Protein AF-A0A9J7E628-F1 (afdb_monomer_lite)

Secondary structure (DSSP, 8-state):
------PPPP-HHHHHHPPPPPHHHHHHHH-SHHHHHHHHH-GGGSSS-HHHHHHHHHHHHTS------SS-PEEP---HHHHHHHHHS-SSHHHHHHHHHHHHIIIIII-EESS-HHHHHHHHHHHHHHHHHHHHHHHHTTTS-HHHHHHHHHHHHHTT-GGG--HHHHHHHHTTB-TTS-B-S-GGGTSS---GGGTTS-------SSSEEGGGTEEHHHHHHHHHHHTT-S-TTHHHHHHHHHS--

Organism: Spodoptera litura (NCBI:txid69820)

pLDDT: mean 79.15, std 20.92, range [29.56, 98.0]

InterPro domains:
  IPR031751 Protein of unknown function DUF4735 [PF15882] (45-229)
  IPR031751 Protein of unknown function DUF4735 [PTHR33539] (51-228)

Structure (mmCIF, N/CA/C/O backbone):
data_AF-A0A9J7E628-F1
#
_entry.id   AF-A0A9J7E628-F1
#
loop_
_atom_site.group_PDB
_atom_site.id
_atom_site.type_symbol
_atom_site.label_atom_id
_atom_site.label_alt_id
_atom_site.label_comp_id
_atom_site.label_asym_id
_atom_site.label_entity_id
_atom_site.label_seq_id
_atom_site.pdbx_PDB_ins_code
_atom_site.Cartn_x
_atom_site.Cartn_y
_atom_site.Cartn_z
_atom_site.occupancy
_atom_site.B_iso_or_equiv
_atom_site.auth_seq_id
_atom_site.auth_comp_id
_atom_site.auth_asym_id
_atom_site.auth_atom_id
_atom_site.pdbx_PDB_model_num
ATOM 1 N N . MET A 1 1 ? 3.285 -8.384 30.994 1.00 34.03 1 MET A N 1
ATOM 2 C CA . MET A 1 1 ? 2.146 -8.301 30.056 1.00 34.03 1 MET A CA 1
ATOM 3 C C . MET A 1 1 ? 2.722 -8.166 28.664 1.00 34.03 1 MET A C 1
ATOM 5 O O . MET A 1 1 ? 3.247 -7.114 28.334 1.00 34.03 1 MET A O 1
ATOM 9 N N . SER A 1 2 ? 2.742 -9.248 27.897 1.00 32.94 2 SER A N 1
ATOM 10 C CA . SER A 1 2 ? 3.182 -9.207 26.506 1.00 32.94 2 SER A CA 1
ATOM 11 C C . SER A 1 2 ? 2.153 -8.431 25.676 1.00 32.94 2 SER A C 1
ATOM 13 O O . SER A 1 2 ? 1.020 -8.895 25.530 1.00 32.94 2 SER A O 1
ATOM 15 N N . LEU A 1 3 ? 2.527 -7.244 25.188 1.00 35.81 3 LEU A N 1
ATOM 16 C CA . LEU A 1 3 ? 1.758 -6.494 24.193 1.00 35.81 3 LEU A CA 1
ATOM 17 C C . LEU A 1 3 ? 1.878 -7.218 22.847 1.00 35.81 3 LEU A C 1
ATOM 19 O O . LEU A 1 3 ? 2.708 -6.866 22.017 1.00 35.81 3 LEU A O 1
ATOM 23 N N . TRP A 1 4 ? 1.084 -8.263 22.646 1.00 42.19 4 TRP A N 1
ATOM 24 C CA . TRP A 1 4 ? 0.922 -8.850 21.321 1.00 42.19 4 TRP A CA 1
ATOM 25 C C . TRP A 1 4 ? -0.106 -8.024 20.562 1.00 42.19 4 TRP A C 1
ATOM 27 O O . TRP A 1 4 ? -1.230 -7.852 21.035 1.00 42.19 4 TRP A O 1
ATOM 37 N N . VAL A 1 5 ? 0.268 -7.520 19.389 1.00 46.97 5 VAL A N 1
ATOM 38 C CA . VAL A 1 5 ? -0.703 -7.019 18.416 1.00 46.97 5 VAL A CA 1
ATOM 39 C C . VAL A 1 5 ? -1.333 -8.253 17.759 1.00 46.97 5 VAL A C 1
ATOM 41 O O . VAL A 1 5 ? -0.614 -9.018 17.116 1.00 46.97 5 VAL A O 1
ATOM 44 N N . PRO A 1 6 ? -2.638 -8.522 17.948 1.00 53.88 6 PRO A N 1
ATOM 45 C CA . PRO A 1 6 ? -3.279 -9.661 17.308 1.00 53.88 6 PRO A CA 1
ATOM 46 C C . PRO A 1 6 ? -3.366 -9.397 15.800 1.00 53.88 6 PRO A C 1
ATOM 48 O O . PRO A 1 6 ? -4.128 -8.537 15.358 1.00 53.88 6 PRO A O 1
ATOM 51 N N . PHE A 1 7 ? -2.567 -10.120 15.015 1.00 58.88 7 PHE A N 1
ATOM 52 C CA . PHE A 1 7 ? -2.645 -10.087 13.556 1.00 58.88 7 PHE A CA 1
ATOM 53 C C . PHE A 1 7 ? -3.971 -10.678 13.075 1.00 58.88 7 PHE A C 1
ATOM 55 O O . PHE A 1 7 ? -4.515 -11.613 13.676 1.00 58.88 7 PHE A O 1
ATOM 62 N N . GLU A 1 8 ? -4.490 -10.155 11.964 1.00 67.00 8 GLU A N 1
ATOM 63 C CA . GLU A 1 8 ? -5.634 -10.779 11.313 1.00 67.00 8 GLU A CA 1
ATOM 64 C C . GLU A 1 8 ? -5.264 -12.163 10.792 1.00 67.00 8 GLU A C 1
ATOM 66 O O . GLU A 1 8 ? -4.263 -12.353 10.101 1.00 67.00 8 GLU A O 1
ATOM 71 N N . LYS A 1 9 ? -6.115 -13.146 11.103 1.00 74.06 9 LYS A N 1
ATOM 72 C CA . LYS A 1 9 ? -6.037 -14.453 10.455 1.00 74.06 9 LYS A CA 1
ATOM 73 C C . LYS A 1 9 ? -6.164 -14.250 8.949 1.00 74.06 9 LYS A C 1
ATOM 75 O O . LYS A 1 9 ? -7.056 -13.531 8.498 1.00 74.06 9 LYS A O 1
ATOM 80 N N . PHE A 1 10 ? -5.303 -14.920 8.187 1.00 76.75 10 PHE A N 1
ATOM 81 C CA . PHE A 1 10 ? -5.353 -14.870 6.733 1.00 76.75 10 PHE A CA 1
ATOM 82 C C . PHE A 1 10 ? -6.745 -15.224 6.219 1.00 76.75 10 PHE A C 1
ATOM 84 O O . PHE A 1 10 ? -7.311 -16.267 6.559 1.00 76.75 10 PHE A O 1
ATOM 91 N N . ASN A 1 11 ? -7.293 -14.348 5.382 1.00 74.25 11 ASN A N 1
ATOM 92 C CA . ASN A 1 11 ? -8.612 -14.549 4.814 1.00 74.25 11 ASN A CA 1
ATOM 93 C C . ASN A 1 11 ? -8.494 -15.282 3.471 1.00 74.25 11 ASN A C 1
ATOM 95 O O . ASN A 1 11 ? -8.289 -14.671 2.421 1.00 74.25 11 ASN A O 1
ATOM 99 N N . LEU A 1 12 ? -8.641 -16.608 3.509 1.00 76.94 12 LEU A N 1
ATOM 100 C CA . LEU A 1 12 ? -8.560 -17.466 2.321 1.00 76.94 12 LEU A CA 1
ATOM 101 C C . LEU A 1 12 ? -9.677 -17.191 1.299 1.00 76.94 12 LEU A C 1
ATOM 103 O O . LEU A 1 12 ? -9.504 -17.470 0.116 1.00 76.94 12 LEU A O 1
ATOM 107 N N . GLU A 1 13 ? -10.801 -16.595 1.708 1.00 80.31 13 GLU A N 1
ATOM 108 C CA . GLU A 1 13 ? -11.854 -16.191 0.768 1.00 80.31 13 GLU A CA 1
ATOM 109 C C . GLU A 1 13 ? -11.416 -15.016 -0.113 1.00 80.31 13 GLU A C 1
ATOM 111 O O . GLU A 1 13 ? -11.886 -14.891 -1.244 1.00 80.31 13 GLU A O 1
ATOM 116 N N . LEU A 1 14 ? -10.481 -14.180 0.357 1.00 79.38 14 LEU A N 1
ATOM 117 C CA . LEU A 1 14 ? -9.896 -13.130 -0.478 1.00 79.38 14 LEU A CA 1
ATOM 118 C C . LEU A 1 14 ? -9.019 -13.718 -1.585 1.00 79.38 14 LEU A C 1
ATOM 120 O O . LEU A 1 14 ? -9.037 -13.180 -2.685 1.00 79.38 14 LEU A O 1
ATOM 124 N N . LEU A 1 15 ? -8.313 -14.830 -1.330 1.00 78.25 15 LEU A N 1
ATOM 125 C CA . LEU A 1 15 ? -7.514 -15.525 -2.353 1.00 78.25 15 LEU A CA 1
ATOM 126 C C . LEU A 1 15 ? -8.386 -15.996 -3.521 1.00 78.25 15 LEU A C 1
ATOM 128 O O . LEU A 1 15 ? -8.011 -15.843 -4.676 1.00 78.25 15 LEU A O 1
ATOM 132 N N . LYS A 1 16 ? -9.577 -16.530 -3.225 1.00 81.25 16 LYS A N 1
ATOM 133 C CA . LYS A 1 16 ? -10.512 -17.029 -4.248 1.00 81.25 16 LYS A CA 1
ATOM 134 C C . LYS A 1 16 ? -11.070 -15.925 -5.150 1.00 81.25 16 LYS A C 1
ATOM 136 O O . LYS A 1 16 ? -11.539 -16.216 -6.244 1.00 81.25 16 LYS A O 1
ATOM 141 N N . ARG A 1 17 ? -11.066 -14.675 -4.679 1.00 83.06 17 ARG A N 1
ATOM 142 C CA . ARG A 1 17 ? -11.556 -13.499 -5.418 1.00 83.06 17 ARG A CA 1
ATOM 143 C C . ARG A 1 17 ? -10.454 -12.802 -6.209 1.00 83.06 17 ARG A C 1
ATOM 145 O O . ARG A 1 17 ? -10.745 -11.904 -6.996 1.00 83.06 17 ARG A O 1
ATOM 152 N N . THR A 1 18 ? -9.201 -13.183 -5.982 1.00 85.44 18 THR A N 1
ATOM 153 C C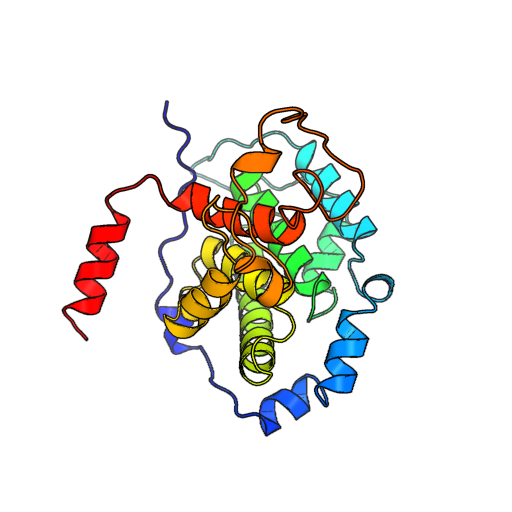A . THR A 1 18 ? -8.055 -12.596 -6.659 1.00 85.44 18 THR A CA 1
ATOM 154 C C . THR A 1 18 ? -8.106 -12.924 -8.148 1.00 85.44 18 THR A C 1
ATOM 156 O O . THR A 1 18 ? -8.184 -14.084 -8.541 1.00 85.44 18 THR A O 1
ATOM 159 N N . THR A 1 19 ? -8.061 -11.886 -8.979 1.00 91.44 19 THR A N 1
ATOM 160 C CA . THR A 1 19 ? -7.989 -12.023 -10.437 1.00 91.44 19 THR A CA 1
ATOM 161 C C . THR A 1 19 ? -6.547 -11.824 -10.876 1.00 91.44 19 THR A C 1
ATOM 163 O O . THR A 1 19 ? -5.912 -10.843 -10.482 1.00 91.44 19 THR A O 1
ATOM 166 N N . ILE A 1 20 ? -6.037 -12.759 -11.676 1.00 93.19 20 ILE A N 1
ATOM 167 C CA . ILE A 1 20 ? -4.733 -12.627 -12.319 1.00 93.19 20 ILE A CA 1
ATOM 168 C C . ILE A 1 20 ? -4.945 -11.984 -13.682 1.00 93.19 20 ILE A C 1
ATOM 170 O O . ILE A 1 20 ? -5.718 -12.506 -14.486 1.00 93.19 20 ILE A O 1
ATOM 174 N N . TYR A 1 21 ? -4.289 -10.852 -13.915 1.00 95.44 21 TYR A N 1
ATOM 175 C CA . TYR A 1 21 ? -4.415 -10.098 -15.158 1.00 95.44 21 TYR A CA 1
ATOM 176 C C . TYR A 1 21 ? -3.198 -10.313 -16.052 1.00 95.44 21 TYR A C 1
ATOM 178 O O . TYR A 1 21 ? -2.068 -10.432 -15.572 1.00 95.44 21 TYR A O 1
ATOM 186 N N . ASP A 1 22 ? -3.425 -10.328 -17.361 1.00 96.31 22 ASP A N 1
ATOM 187 C CA . ASP A 1 22 ? -2.337 -10.247 -18.328 1.00 96.31 22 ASP A CA 1
ATOM 188 C C . ASP A 1 22 ? -1.818 -8.803 -18.483 1.00 96.31 22 ASP A C 1
ATOM 190 O O . ASP A 1 22 ? -2.406 -7.832 -17.992 1.00 96.31 22 ASP A O 1
ATOM 194 N N . ARG A 1 23 ? -0.686 -8.655 -19.184 1.00 95.12 23 ARG A N 1
ATOM 195 C CA . ARG A 1 23 ? -0.057 -7.349 -19.428 1.00 95.12 23 ARG A CA 1
ATOM 196 C C . ARG A 1 23 ? -1.005 -6.367 -20.117 1.00 95.12 23 ARG A C 1
ATOM 198 O O . ARG A 1 23 ? -1.032 -5.205 -19.736 1.00 95.12 23 ARG A O 1
ATOM 205 N N . HIS A 1 24 ? -1.770 -6.815 -21.110 1.00 96.94 24 HIS A N 1
ATOM 206 C CA . HIS A 1 24 ? -2.649 -5.934 -21.876 1.00 96.94 24 HIS A CA 1
ATOM 207 C C . HIS A 1 24 ? -3.789 -5.396 -21.004 1.00 96.94 24 HIS A C 1
ATOM 209 O O . HIS A 1 24 ? -4.094 -4.204 -21.036 1.00 96.94 24 HIS A O 1
ATOM 215 N N . GLN A 1 25 ? -4.383 -6.253 -20.174 1.00 97.62 25 GLN A N 1
ATOM 216 C CA . GLN A 1 25 ? -5.400 -5.854 -19.205 1.00 97.62 25 GLN A CA 1
ATOM 217 C C . GLN A 1 25 ? -4.858 -4.830 -18.200 1.00 97.62 25 GLN A C 1
ATOM 219 O O . GLN A 1 25 ? -5.541 -3.849 -17.914 1.00 97.62 25 GLN A O 1
ATOM 224 N N . LEU A 1 26 ? -3.634 -5.021 -17.699 1.00 96.75 26 LEU A N 1
ATOM 225 C CA . LEU A 1 26 ? -3.004 -4.090 -16.757 1.00 96.75 26 LEU A CA 1
ATOM 226 C C . LEU A 1 26 ? -2.598 -2.769 -17.422 1.00 96.75 26 LEU A C 1
ATOM 228 O O . LEU A 1 26 ? -2.811 -1.711 -16.837 1.00 96.75 26 LEU A O 1
ATOM 232 N N . GLU A 1 27 ? -2.107 -2.793 -18.660 1.00 96.38 27 GLU A N 1
ATOM 233 C CA . GLU A 1 27 ? -1.830 -1.578 -19.438 1.00 96.38 27 GLU A CA 1
ATOM 234 C C . GLU A 1 27 ? -3.109 -0.791 -19.757 1.00 96.38 27 GLU A C 1
ATOM 236 O O . GLU A 1 27 ? -3.078 0.437 -19.790 1.00 96.38 27 GLU A O 1
ATOM 241 N N . ASN A 1 28 ? -4.255 -1.460 -19.916 1.00 96.88 28 ASN A N 1
ATOM 242 C CA . ASN A 1 28 ? -5.545 -0.776 -20.038 1.00 96.88 28 ASN A CA 1
ATOM 243 C C . ASN A 1 28 ? -5.967 -0.084 -18.728 1.00 96.88 28 ASN A C 1
ATOM 245 O O . ASN A 1 28 ? -6.688 0.912 -18.775 1.00 96.88 28 ASN A O 1
ATOM 249 N N . MET A 1 29 ? -5.536 -0.593 -17.568 1.00 95.25 29 MET A N 1
ATOM 250 C CA . MET A 1 29 ? -5.838 0.002 -16.259 1.00 95.25 29 MET A CA 1
ATOM 251 C C . MET A 1 29 ? -4.875 1.135 -15.884 1.00 95.25 29 MET A C 1
ATOM 253 O O . MET A 1 29 ? -5.320 2.171 -15.395 1.00 95.25 29 MET A O 1
ATOM 257 N N . TYR A 1 30 ? -3.572 0.938 -16.096 1.00 95.31 30 TYR A N 1
ATOM 258 C CA . TYR A 1 30 ? -2.507 1.817 -15.590 1.00 95.31 30 TYR A CA 1
ATOM 259 C C . TYR A 1 30 ? -1.778 2.610 -16.686 1.00 95.31 30 TYR A C 1
ATOM 261 O O . TYR A 1 30 ? -0.965 3.484 -16.381 1.00 95.31 30 TYR A O 1
ATOM 269 N N . GLY A 1 31 ? -2.063 2.337 -17.960 1.00 96.06 31 GLY A N 1
ATOM 270 C CA . GLY A 1 31 ? -1.310 2.861 -19.095 1.00 96.06 31 GLY A CA 1
ATOM 271 C C . GLY A 1 31 ? 0.008 2.117 -19.319 1.00 96.06 31 GLY A C 1
ATOM 272 O O . GLY A 1 31 ? 0.361 1.191 -18.593 1.00 96.06 31 GLY A O 1
ATOM 273 N N . GLN A 1 32 ? 0.759 2.543 -20.337 1.00 96.81 32 GLN A N 1
ATOM 274 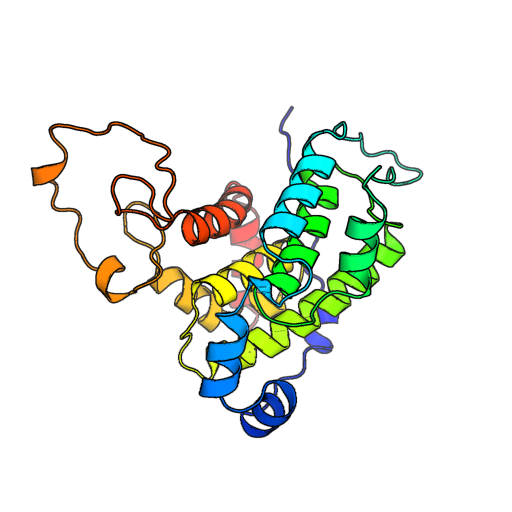C CA . GLN A 1 32 ? 2.101 2.025 -20.623 1.00 96.81 32 GLN A CA 1
ATOM 275 C C . GLN A 1 32 ? 3.055 2.252 -19.445 1.00 96.81 32 GLN A C 1
ATOM 277 O O . GLN A 1 32 ? 2.927 3.243 -18.721 1.00 96.81 32 GLN A O 1
ATOM 282 N N . TRP A 1 33 ? 4.045 1.368 -19.281 1.00 95.62 33 TRP A N 1
ATOM 283 C CA . TRP A 1 33 ? 4.914 1.370 -18.096 1.00 95.62 33 TRP A CA 1
ATOM 284 C C . TRP A 1 33 ? 5.599 2.718 -17.872 1.00 95.62 33 TRP A C 1
ATOM 286 O O . TRP A 1 33 ? 5.637 3.222 -16.756 1.00 95.62 33 TRP A O 1
ATOM 296 N N . THR A 1 34 ? 6.086 3.350 -18.939 1.00 94.88 34 THR A N 1
ATOM 297 C CA . THR A 1 34 ? 6.732 4.667 -18.871 1.00 94.88 34 THR A CA 1
ATOM 298 C C . THR A 1 34 ? 5.784 5.755 -18.363 1.00 94.88 34 THR A C 1
ATOM 300 O O . THR A 1 34 ? 6.177 6.590 -17.551 1.00 94.88 34 THR A O 1
ATOM 303 N N . THR A 1 35 ? 4.521 5.737 -18.791 1.00 94.50 35 THR A N 1
ATOM 304 C CA . THR A 1 35 ? 3.484 6.666 -18.319 1.00 94.50 35 THR A CA 1
ATOM 305 C C . THR A 1 35 ? 3.147 6.419 -16.855 1.00 94.50 35 THR A C 1
ATOM 307 O O . THR A 1 35 ? 3.067 7.371 -16.075 1.00 94.50 35 THR A O 1
ATOM 310 N N . TYR A 1 36 ? 2.989 5.152 -16.476 1.00 95.62 36 TYR A N 1
ATOM 311 C CA . TYR A 1 36 ? 2.745 4.752 -15.096 1.00 95.62 36 TYR A CA 1
ATOM 312 C C . TYR A 1 36 ? 3.901 5.177 -14.177 1.00 95.62 36 TYR A C 1
ATOM 314 O O . TYR A 1 36 ? 3.667 5.885 -13.200 1.00 95.62 36 TYR A O 1
ATOM 322 N N . ALA A 1 37 ? 5.146 4.856 -14.542 1.00 94.06 37 ALA A N 1
ATOM 323 C CA . ALA A 1 37 ? 6.354 5.207 -13.796 1.00 94.06 37 ALA A CA 1
ATOM 324 C C . ALA A 1 37 ? 6.490 6.727 -13.588 1.00 94.06 37 ALA A C 1
ATOM 326 O O . ALA A 1 37 ? 6.770 7.190 -12.483 1.00 94.06 37 ALA A O 1
ATOM 327 N N . ASN A 1 38 ? 6.217 7.520 -14.628 1.00 92.81 38 ASN A N 1
ATOM 328 C CA . ASN A 1 38 ? 6.213 8.981 -14.521 1.00 92.81 38 ASN A CA 1
ATOM 329 C C . ASN A 1 38 ? 5.094 9.494 -13.605 1.00 92.81 38 ASN A C 1
ATOM 331 O O . ASN A 1 38 ? 5.277 10.485 -12.900 1.00 92.81 38 ASN A O 1
ATOM 335 N N . SER A 1 39 ? 3.942 8.821 -13.610 1.00 92.25 39 SER A N 1
ATOM 336 C CA . SER A 1 39 ? 2.801 9.192 -12.772 1.00 92.25 39 SER A CA 1
ATOM 337 C C . SER A 1 39 ? 3.104 8.943 -11.297 1.00 92.25 39 SER A C 1
ATOM 339 O O . SER A 1 39 ? 2.908 9.848 -10.493 1.00 92.25 39 SER A O 1
ATOM 341 N N . ILE A 1 40 ? 3.654 7.774 -10.944 1.00 92.94 40 ILE A N 1
ATOM 342 C CA . ILE A 1 40 ? 4.038 7.454 -9.556 1.00 92.94 40 ILE A CA 1
ATOM 343 C C . ILE A 1 40 ? 5.215 8.285 -9.035 1.00 92.94 40 ILE A C 1
ATOM 345 O O . ILE A 1 40 ? 5.309 8.499 -7.831 1.00 92.94 40 ILE A O 1
ATOM 349 N N . ALA A 1 41 ? 6.069 8.813 -9.917 1.00 88.75 41 ALA A N 1
ATOM 350 C CA . ALA A 1 41 ? 7.131 9.743 -9.533 1.00 88.75 41 ALA A CA 1
ATOM 351 C C . ALA A 1 41 ? 6.602 11.142 -9.153 1.00 88.75 41 ALA A C 1
ATOM 353 O O . ALA A 1 41 ? 7.265 11.874 -8.417 1.00 88.75 41 ALA A O 1
ATOM 354 N N . ASN A 1 42 ? 5.409 11.529 -9.618 1.00 89.94 42 ASN A N 1
ATOM 355 C CA . ASN A 1 42 ? 4.813 12.836 -9.334 1.00 89.94 42 ASN A CA 1
ATOM 356 C C . ASN A 1 42 ? 3.902 12.800 -8.094 1.00 89.94 42 ASN A C 1
ATOM 358 O O . ASN A 1 42 ? 2.703 13.078 -8.156 1.00 89.94 42 ASN A O 1
ATOM 362 N N . VAL A 1 43 ? 4.490 12.444 -6.950 1.00 83.44 43 VAL A N 1
ATOM 363 C CA . VAL A 1 43 ? 3.769 12.199 -5.687 1.00 83.44 43 VAL A CA 1
ATOM 364 C C . VAL A 1 43 ? 3.003 13.414 -5.155 1.00 83.44 43 VAL A C 1
ATOM 366 O O . VAL A 1 43 ? 1.990 13.249 -4.484 1.00 83.44 43 VAL A O 1
ATOM 369 N N . LEU A 1 44 ? 3.439 14.636 -5.483 1.00 82.19 44 LEU A N 1
ATOM 370 C CA . LEU A 1 44 ? 2.789 15.875 -5.033 1.00 82.19 44 LEU A CA 1
ATOM 371 C C . LEU A 1 44 ? 1.428 16.118 -5.696 1.00 82.19 44 LEU A C 1
ATOM 373 O O . LEU A 1 44 ? 0.617 16.870 -5.165 1.00 82.19 44 LEU A O 1
ATOM 377 N N . MET A 1 45 ? 1.173 15.492 -6.847 1.00 84.88 45 MET A N 1
ATOM 378 C CA . MET A 1 45 ? -0.106 15.599 -7.557 1.00 84.88 45 MET A CA 1
ATOM 379 C C . MET A 1 45 ? -1.102 14.509 -7.146 1.00 84.88 45 MET A C 1
ATOM 381 O O . MET A 1 45 ? -2.227 14.483 -7.649 1.00 84.88 45 MET A O 1
ATOM 385 N N . MET A 1 46 ? -0.695 13.596 -6.263 1.00 91.00 46 MET A N 1
ATOM 386 C CA . MET A 1 46 ? -1.555 12.539 -5.750 1.00 91.00 46 MET A CA 1
ATOM 387 C C . MET A 1 46 ? -2.272 12.971 -4.476 1.00 91.00 46 MET A C 1
ATOM 389 O O . MET A 1 46 ? -1.847 13.888 -3.782 1.00 91.00 46 MET A O 1
ATOM 393 N N . VAL A 1 47 ? -3.368 12.281 -4.165 1.00 94.50 47 VAL A N 1
ATOM 394 C CA . VAL A 1 47 ? -4.198 12.567 -2.990 1.00 94.50 47 VAL A CA 1
ATOM 395 C C . VAL A 1 47 ? -4.354 11.299 -2.142 1.00 94.50 47 VAL A C 1
ATOM 397 O O . VAL A 1 47 ? -4.925 10.328 -2.637 1.00 94.50 47 VAL A O 1
ATOM 400 N N . PRO A 1 48 ? -3.932 11.281 -0.871 1.00 95.81 48 PRO A N 1
ATOM 401 C CA . PRO A 1 48 ? -3.182 12.344 -0.210 1.00 95.81 48 PRO A CA 1
ATOM 402 C C . PRO A 1 48 ? -1.768 12.464 -0.795 1.00 95.81 48 PRO A C 1
ATOM 404 O O . PRO A 1 48 ? -1.162 11.461 -1.181 1.00 95.81 48 PRO A O 1
ATOM 407 N N . SER A 1 49 ? -1.244 13.683 -0.828 1.00 94.00 49 SER A N 1
ATOM 408 C CA . SER A 1 49 ? 0.191 13.922 -0.989 1.00 94.00 49 SER A CA 1
ATOM 409 C C . SER A 1 49 ? 0.952 13.417 0.252 1.00 94.00 49 SER A C 1
ATOM 411 O O . SER A 1 49 ? 0.330 13.177 1.297 1.00 94.00 49 SER A O 1
ATOM 413 N N . PRO A 1 50 ? 2.288 13.256 0.184 1.00 88.81 50 PRO A N 1
ATOM 414 C CA . PRO A 1 50 ? 3.080 12.841 1.342 1.00 88.81 50 PRO A CA 1
ATOM 415 C C . PRO A 1 50 ? 2.837 13.717 2.580 1.00 88.81 50 PRO A C 1
ATOM 417 O O . PRO A 1 50 ? 2.504 13.188 3.635 1.00 88.81 50 PRO A O 1
ATOM 420 N N . ASP A 1 51 ? 2.865 15.045 2.430 1.00 91.00 51 ASP A N 1
ATOM 421 C CA . ASP A 1 51 ? 2.660 15.986 3.542 1.00 91.00 51 ASP A CA 1
ATOM 422 C C . ASP A 1 51 ? 1.249 15.887 4.150 1.00 91.00 51 ASP A C 1
ATOM 424 O O . ASP A 1 51 ? 1.073 15.940 5.370 1.00 91.00 51 ASP A O 1
ATOM 428 N N . GLU A 1 52 ? 0.220 15.716 3.313 1.00 94.69 52 GLU A N 1
ATOM 429 C CA . GLU A 1 52 ? -1.157 15.524 3.784 1.00 94.69 52 GLU A CA 1
ATOM 430 C C . GLU A 1 52 ? -1.313 14.200 4.538 1.00 94.69 52 GLU A C 1
ATOM 432 O O . GLU A 1 52 ? -1.986 14.142 5.572 1.00 94.69 52 GLU A O 1
ATOM 437 N N . SER A 1 53 ? -0.681 13.136 4.042 1.00 93.81 53 SER A N 1
ATOM 438 C CA . SER A 1 53 ? -0.663 11.843 4.718 1.00 93.81 53 SER A CA 1
ATOM 439 C C . SER A 1 53 ? 0.062 11.924 6.059 1.00 93.81 53 SER A C 1
ATOM 441 O O . SER A 1 53 ? -0.476 11.454 7.064 1.00 93.81 53 SER A O 1
ATOM 443 N N . ASP A 1 54 ? 1.243 12.539 6.094 1.00 91.75 54 ASP A N 1
ATOM 444 C CA . ASP A 1 54 ? 2.045 12.712 7.307 1.00 91.75 54 ASP A CA 1
ATOM 445 C C . ASP A 1 54 ? 1.288 13.534 8.349 1.00 91.75 54 ASP A C 1
ATOM 447 O O . ASP A 1 54 ? 1.258 13.176 9.528 1.00 91.75 54 ASP A O 1
ATOM 451 N N . SER A 1 55 ? 0.575 14.579 7.918 1.00 94.81 55 SER A N 1
ATOM 452 C CA . SER A 1 55 ? -0.332 15.333 8.786 1.00 94.81 55 SER A CA 1
ATOM 453 C C . SER A 1 55 ? -1.410 14.430 9.402 1.00 94.81 55 SER A C 1
ATOM 455 O O . SER A 1 55 ? -1.642 14.470 10.615 1.00 94.81 55 SER A O 1
ATOM 457 N N . CYS A 1 56 ? -2.040 13.561 8.605 1.00 95.88 56 CYS A N 1
ATOM 458 C CA . CYS A 1 56 ? -3.056 12.627 9.093 1.00 95.88 56 CYS A CA 1
ATOM 459 C C . CYS A 1 56 ? -2.496 11.562 10.046 1.00 95.88 56 CYS A C 1
ATOM 461 O O . CYS A 1 56 ? -3.142 11.254 11.055 1.00 95.88 56 CYS A O 1
ATOM 463 N N . VAL A 1 57 ? -1.300 11.032 9.772 1.00 93.94 57 VAL A N 1
ATOM 464 C CA . VAL A 1 57 ? -0.582 10.137 10.694 1.00 93.94 57 VAL A CA 1
ATOM 465 C C . VAL A 1 57 ? -0.281 10.874 11.997 1.00 93.94 57 VAL A C 1
ATOM 467 O O . VAL A 1 57 ? -0.639 10.377 13.062 1.00 93.94 57 VAL A O 1
ATOM 470 N N . GLY A 1 58 ? 0.240 12.100 11.932 1.00 91.94 58 GLY A N 1
ATOM 471 C CA . GLY A 1 58 ? 0.480 12.936 13.108 1.00 91.94 58 GLY A CA 1
ATOM 472 C C . GLY A 1 58 ? -0.787 13.151 13.943 1.00 91.94 58 GLY A C 1
ATOM 473 O O . GLY A 1 58 ? -0.761 13.014 15.166 1.00 91.94 58 GLY A O 1
ATOM 474 N N . HIS A 1 59 ? -1.939 13.400 13.314 1.00 93.12 59 HIS A N 1
ATOM 475 C CA . HIS A 1 59 ? -3.218 13.504 14.028 1.00 93.12 59 HIS A CA 1
ATOM 476 C C . HIS A 1 59 ? -3.650 12.196 14.704 1.00 93.12 59 HIS A C 1
ATOM 478 O O . HIS A 1 59 ? -4.189 12.239 15.816 1.00 93.12 59 HIS A O 1
ATOM 484 N N . LEU A 1 60 ? -3.414 11.044 14.066 1.00 90.38 60 LEU A N 1
ATOM 485 C CA . LEU A 1 60 ? -3.618 9.733 14.689 1.00 90.38 60 LEU A CA 1
ATOM 486 C C . LEU A 1 60 ? -2.667 9.529 15.867 1.00 90.38 60 LEU A C 1
ATOM 488 O O . LEU A 1 60 ? -3.070 8.971 16.887 1.00 90.38 60 LEU A O 1
ATOM 492 N N . GLU A 1 61 ? -1.428 10.003 15.762 1.00 88.25 61 GLU A N 1
ATOM 493 C CA . GLU A 1 61 ? -0.414 9.798 16.789 1.00 88.25 61 GLU A CA 1
ATOM 494 C C . GLU A 1 61 ? -0.711 10.502 18.116 1.00 88.25 61 GLU A C 1
ATOM 496 O O . GLU A 1 61 ? -0.343 10.008 19.185 1.00 88.25 61 GLU A O 1
ATOM 501 N N . HIS A 1 62 ? -1.440 11.614 18.057 1.00 89.56 62 HIS A N 1
ATOM 502 C CA . HIS A 1 62 ? -1.893 12.350 19.236 1.00 89.56 62 HIS A CA 1
ATOM 503 C C . HIS A 1 62 ? -3.138 11.733 19.898 1.00 89.56 62 HIS A C 1
ATOM 505 O O . HIS A 1 62 ? -3.535 12.165 20.980 1.00 89.56 62 HIS A O 1
ATOM 511 N N . GLN A 1 63 ? -3.765 10.724 19.282 1.00 85.25 63 GLN A N 1
ATOM 512 C CA . GLN A 1 63 ? -4.884 10.008 19.896 1.00 85.25 63 GLN A CA 1
ATOM 513 C C . GLN A 1 63 ? -4.387 9.077 21.012 1.00 85.25 63 GLN A C 1
ATOM 515 O O . GLN A 1 63 ? -3.308 8.480 20.888 1.00 85.25 63 GLN A O 1
ATOM 520 N N . PRO A 1 64 ? -5.184 8.861 22.074 1.00 88.12 64 PRO A N 1
ATOM 521 C CA . PRO A 1 64 ? -4.885 7.811 23.035 1.00 88.12 64 PRO A CA 1
ATOM 522 C C . PRO A 1 64 ? -4.914 6.436 22.353 1.00 88.12 64 PRO A C 1
ATOM 524 O O . PRO A 1 64 ? -5.621 6.222 21.368 1.00 88.12 64 PRO A O 1
ATOM 527 N N . ILE A 1 65 ? -4.166 5.481 22.904 1.00 88.00 65 ILE A N 1
ATOM 528 C CA . ILE A 1 65 ? -4.329 4.072 22.539 1.00 88.00 65 ILE A CA 1
ATOM 529 C C . ILE A 1 65 ? -5.611 3.584 23.212 1.00 88.00 65 ILE A C 1
ATOM 531 O O . ILE A 1 65 ? -5.698 3.525 24.441 1.00 88.00 65 ILE A O 1
ATOM 535 N N . PHE A 1 66 ? -6.624 3.262 22.415 1.00 85.62 66 PHE A N 1
ATOM 536 C CA . PHE A 1 66 ? -7.913 2.826 22.929 1.00 85.62 66 PHE A CA 1
ATOM 537 C C . PHE A 1 66 ? -7.839 1.369 23.388 1.00 85.62 66 PHE A C 1
ATOM 539 O O . PHE A 1 66 ? -7.307 0.497 22.700 1.00 85.62 66 PHE A O 1
ATOM 546 N N . GLN A 1 67 ? -8.396 1.071 24.560 1.00 82.75 67 GLN A N 1
ATOM 547 C CA . GLN A 1 67 ? -8.511 -0.314 25.011 1.00 82.75 67 GLN A CA 1
ATOM 548 C C . GLN A 1 67 ? -9.562 -1.050 24.175 1.00 82.75 67 GLN A C 1
ATOM 550 O O . GLN A 1 67 ? -10.598 -0.488 23.819 1.00 82.75 67 GLN A O 1
ATOM 555 N N . SER A 1 68 ? -9.295 -2.318 23.860 1.00 68.75 68 SER A N 1
ATOM 556 C CA . SER A 1 68 ? -10.273 -3.164 23.180 1.00 68.75 68 SER A CA 1
ATOM 557 C C . SER A 1 68 ? -11.447 -3.422 24.124 1.00 68.75 68 SER A C 1
ATOM 559 O O . SER A 1 68 ? -11.265 -4.019 25.185 1.00 68.75 68 SER A O 1
ATOM 561 N N . THR A 1 69 ? -12.640 -2.946 23.766 1.00 67.62 69 THR A N 1
ATOM 562 C CA . THR A 1 69 ? -13.873 -3.255 24.501 1.00 67.62 69 THR A CA 1
ATOM 563 C C . THR A 1 69 ? -14.716 -4.232 23.692 1.00 67.62 69 THR A C 1
ATOM 565 O O . THR A 1 69 ? -14.738 -4.169 22.465 1.00 67.62 69 THR A O 1
ATOM 568 N N . LEU A 1 70 ? -15.423 -5.134 24.378 1.00 56.84 70 LEU A N 1
ATOM 569 C CA . LEU A 1 70 ? -16.236 -6.189 23.756 1.00 56.84 70 LEU A CA 1
ATOM 570 C C . LEU A 1 70 ? -17.393 -5.660 22.896 1.00 56.84 70 LEU A C 1
ATOM 572 O O . LEU A 1 70 ? -17.971 -6.419 22.125 1.00 56.84 70 LEU A O 1
ATOM 576 N N . THR A 1 71 ? -17.776 -4.394 23.063 1.00 59.12 71 THR A N 1
ATOM 577 C CA . THR A 1 71 ? -19.071 -3.902 22.587 1.00 59.12 71 THR A CA 1
ATOM 578 C C . THR A 1 71 ? -18.994 -2.935 21.422 1.00 59.12 71 THR A C 1
ATOM 580 O O . THR A 1 71 ? -20.008 -2.811 20.753 1.00 59.12 71 THR A O 1
ATOM 583 N N . ASN A 1 72 ? -17.862 -2.261 21.176 1.00 65.25 72 ASN A N 1
ATOM 584 C CA . ASN A 1 72 ? -17.603 -1.471 19.963 1.00 65.25 72 ASN A CA 1
ATOM 585 C C . ASN A 1 72 ? -16.153 -0.966 19.938 1.00 65.25 72 ASN A C 1
ATOM 587 O O . ASN A 1 72 ? -15.618 -0.527 20.960 1.00 65.25 72 ASN A O 1
ATOM 591 N N . LYS A 1 73 ? -15.538 -0.940 18.750 1.00 79.75 73 LYS A N 1
ATOM 592 C CA . LYS A 1 73 ? -14.249 -0.268 18.555 1.00 79.75 73 LYS A CA 1
ATOM 593 C C . LYS A 1 73 ? -14.429 1.250 18.657 1.00 79.75 73 LYS A C 1
ATOM 595 O O . LYS A 1 73 ? -15.352 1.811 18.064 1.00 79.75 73 LYS A O 1
ATOM 600 N N . ALA A 1 74 ? -13.556 1.916 19.413 1.00 89.00 74 ALA A N 1
ATOM 601 C CA . ALA A 1 74 ? -13.564 3.373 19.520 1.00 89.00 74 ALA A CA 1
ATOM 602 C C . ALA A 1 74 ? -13.379 4.019 18.140 1.00 89.00 74 ALA A C 1
ATOM 604 O O . ALA A 1 74 ? -12.714 3.446 17.281 1.00 89.00 74 ALA A O 1
ATOM 605 N N . LYS A 1 75 ? -13.930 5.215 17.915 1.00 92.62 75 LYS A N 1
ATOM 606 C CA . LYS A 1 75 ? -13.702 5.963 16.669 1.00 92.62 75 LYS A CA 1
ATOM 607 C C . LYS A 1 75 ? -12.516 6.908 16.822 1.00 92.62 75 LYS A C 1
ATOM 609 O O . LYS A 1 75 ? -12.428 7.615 17.822 1.00 92.62 75 LYS A O 1
ATOM 614 N N . CYS A 1 76 ? -11.636 6.952 15.827 1.00 94.00 76 CYS A N 1
ATOM 615 C CA . CYS A 1 76 ? -10.523 7.891 15.807 1.00 94.00 76 CYS A CA 1
ATOM 616 C C . CYS A 1 76 ? -11.049 9.317 15.588 1.00 94.00 76 CYS A C 1
ATOM 618 O O . CYS A 1 76 ? -11.850 9.561 14.673 1.00 94.00 76 CYS A O 1
ATOM 620 N N . ASN A 1 77 ? -10.577 10.269 16.396 1.00 93.88 77 ASN A N 1
ATOM 621 C CA . ASN A 1 77 ? -10.896 11.682 16.222 1.00 93.88 77 ASN A CA 1
ATOM 622 C C . ASN A 1 77 ? -9.859 12.357 15.312 1.00 93.88 77 ASN A C 1
ATOM 624 O O . ASN A 1 77 ? -8.949 13.035 15.783 1.00 93.88 77 ASN A O 1
ATOM 628 N N . VAL A 1 78 ? -9.985 12.127 14.007 1.00 94.06 78 VAL A N 1
ATOM 629 C CA . VAL A 1 78 ? -9.126 12.729 12.976 1.00 94.06 78 VAL A CA 1
ATOM 630 C C . VAL A 1 78 ? -9.874 13.809 12.189 1.00 94.06 78 VAL A C 1
ATOM 632 O O . VAL A 1 78 ? -11.103 13.723 12.067 1.00 94.06 78 VAL A O 1
ATOM 635 N N . PRO A 1 79 ? -9.157 14.791 11.615 1.00 96.44 79 PRO A N 1
ATOM 636 C CA . PRO A 1 79 ? -9.737 15.786 10.721 1.00 96.44 79 PRO A CA 1
ATOM 637 C C . PRO A 1 79 ? -10.554 15.187 9.564 1.00 96.44 79 PRO A C 1
ATOM 639 O O . PRO A 1 79 ? -10.279 14.089 9.076 1.00 96.44 79 PRO A O 1
ATOM 642 N N . ALA A 1 80 ? -11.566 15.928 9.103 1.00 96.56 80 ALA A N 1
ATOM 643 C CA . ALA A 1 80 ? -12.482 15.465 8.058 1.00 96.56 80 ALA A CA 1
ATOM 644 C C . ALA A 1 80 ? -11.782 15.204 6.713 1.00 96.56 80 ALA A C 1
ATOM 646 O O . ALA A 1 80 ? -12.133 14.251 6.021 1.00 96.56 80 ALA A O 1
ATOM 647 N N . ASN A 1 81 ? -10.760 15.991 6.366 1.00 96.50 81 ASN A N 1
ATOM 648 C CA . ASN A 1 81 ? -9.946 15.768 5.169 1.00 96.50 81 ASN A CA 1
ATOM 649 C C . ASN A 1 81 ? -9.220 14.413 5.214 1.00 96.50 81 ASN A C 1
ATOM 651 O O . ASN A 1 81 ? -9.224 13.706 4.215 1.00 96.50 81 ASN A O 1
ATOM 655 N N . CYS A 1 82 ? -8.711 13.985 6.376 1.00 97.25 82 CYS A N 1
ATOM 656 C CA . CYS A 1 82 ? -8.095 12.662 6.516 1.00 97.25 82 CYS A CA 1
ATOM 657 C C . CYS A 1 82 ? -9.070 11.532 6.184 1.00 97.25 82 CYS A C 1
ATOM 659 O O . CYS A 1 82 ? -8.693 10.564 5.531 1.00 97.25 82 CYS A O 1
ATOM 661 N N . LYS A 1 83 ? -10.338 11.665 6.591 1.00 96.75 83 LYS A N 1
ATOM 662 C CA . LYS A 1 83 ? -11.391 10.702 6.236 1.00 96.75 83 LYS A CA 1
ATOM 663 C C . LYS A 1 83 ? -11.732 10.770 4.748 1.00 96.75 83 LYS A C 1
ATOM 665 O O . LYS A 1 83 ? -11.764 9.740 4.086 1.00 96.75 83 LYS A O 1
ATOM 670 N N . MET A 1 84 ? -11.869 11.976 4.205 1.00 97.12 84 MET A N 1
ATOM 671 C CA . MET A 1 84 ? -12.110 12.189 2.777 1.00 97.12 84 MET A CA 1
ATOM 672 C C . MET A 1 84 ? -11.030 11.528 1.904 1.00 97.12 84 MET A C 1
ATOM 674 O O . MET A 1 84 ? -11.364 10.897 0.904 1.00 97.12 84 MET A O 1
ATOM 678 N N . TYR A 1 85 ? -9.750 11.602 2.286 1.00 97.06 85 TYR A N 1
ATOM 679 C CA . TYR A 1 85 ? -8.670 10.928 1.556 1.00 97.06 85 TYR A CA 1
ATOM 680 C C . TYR A 1 85 ? -8.837 9.400 1.536 1.00 97.06 85 TYR A C 1
ATOM 682 O O . TYR A 1 85 ? -8.556 8.763 0.520 1.00 97.06 85 TYR A O 1
ATOM 690 N N . LEU A 1 86 ? -9.343 8.795 2.616 1.00 96.94 86 LEU A N 1
ATOM 691 C CA . LEU A 1 86 ? -9.605 7.352 2.663 1.00 96.94 86 LEU A CA 1
ATOM 692 C C . LEU A 1 86 ? -10.701 6.924 1.688 1.00 96.94 86 LEU A C 1
ATOM 694 O O . LEU A 1 86 ? -10.598 5.844 1.108 1.00 96.94 86 LEU A O 1
ATOM 698 N N . GLU A 1 87 ? -11.707 7.762 1.455 1.00 95.06 87 GLU A N 1
ATOM 699 C CA . GLU A 1 87 ? -12.832 7.451 0.565 1.00 95.06 87 GLU A CA 1
ATOM 700 C C . GLU A 1 87 ? -12.534 7.816 -0.896 1.00 95.06 87 GLU A C 1
ATOM 702 O O . GLU A 1 87 ? -12.736 6.997 -1.798 1.00 95.06 87 GLU A O 1
ATOM 707 N N . ALA A 1 88 ? -12.002 9.019 -1.124 1.00 95.25 88 ALA A N 1
ATOM 708 C CA . ALA A 1 88 ? -11.920 9.670 -2.432 1.00 95.25 88 ALA A CA 1
ATOM 709 C C .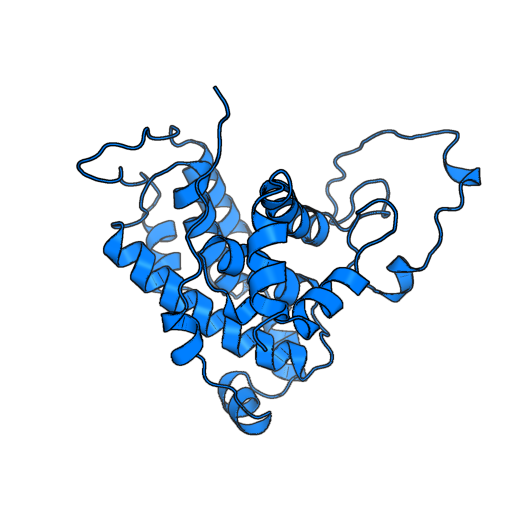 ALA A 1 88 ? -10.487 9.999 -2.893 1.00 95.25 88 ALA A C 1
ATOM 711 O O . ALA A 1 88 ? -10.308 10.731 -3.864 1.00 95.25 88 ALA A O 1
ATOM 712 N N . GLY A 1 89 ? -9.461 9.469 -2.222 1.00 96.00 89 GLY A N 1
ATOM 713 C CA . GLY A 1 89 ? -8.074 9.623 -2.657 1.00 96.00 89 GLY A CA 1
ATOM 714 C C . GLY A 1 89 ? -7.749 8.900 -3.972 1.00 96.00 89 GLY A C 1
ATOM 715 O O . GLY A 1 89 ? -8.529 8.095 -4.496 1.00 96.00 89 GLY A O 1
ATOM 716 N N . SER A 1 90 ? -6.542 9.151 -4.471 1.00 96.38 90 SER A N 1
ATOM 717 C CA . SER A 1 90 ? -5.923 8.482 -5.614 1.00 96.38 90 SER A CA 1
ATOM 718 C C . SER A 1 90 ? -5.855 6.966 -5.412 1.00 96.38 90 SER A C 1
ATOM 720 O O . SER A 1 90 ? -5.693 6.465 -4.297 1.00 96.38 90 SER A O 1
ATOM 722 N N . GLY A 1 91 ? -6.049 6.234 -6.509 1.00 95.56 91 GLY A N 1
ATOM 723 C CA . GLY A 1 91 ? -6.258 4.786 -6.512 1.00 95.56 91 GLY A CA 1
ATOM 724 C C . GLY A 1 91 ? -5.050 3.944 -6.918 1.00 95.56 91 GLY A C 1
ATOM 725 O O . GLY A 1 91 ? -5.242 2.783 -7.262 1.00 95.56 91 GLY A O 1
ATOM 726 N N . PHE A 1 92 ? -3.852 4.521 -6.943 1.00 95.88 92 PHE A N 1
ATOM 727 C CA . PHE A 1 92 ? -2.602 3.841 -7.282 1.00 95.88 92 PHE A CA 1
ATOM 728 C C . PHE A 1 92 ? -1.416 4.578 -6.639 1.00 95.88 92 PHE A C 1
ATOM 730 O O . PHE A 1 92 ? -1.579 5.692 -6.123 1.00 95.88 92 PHE A O 1
ATOM 737 N N . GLY A 1 93 ? -0.237 3.968 -6.682 1.00 95.25 93 GLY A N 1
ATOM 738 C CA . GLY A 1 93 ? 1.019 4.540 -6.221 1.00 95.25 93 GLY A CA 1
ATOM 739 C C . GLY A 1 93 ? 1.065 4.765 -4.712 1.00 95.25 93 GLY A C 1
ATOM 740 O O . GLY A 1 93 ? 0.290 4.201 -3.937 1.00 95.25 93 GLY A O 1
ATOM 741 N N . TYR A 1 94 ? 1.971 5.646 -4.292 1.00 93.62 94 TYR A N 1
ATOM 742 C CA . TYR A 1 94 ? 2.192 5.955 -2.878 1.00 93.62 94 TYR A CA 1
ATOM 743 C C . TYR A 1 94 ? 0.934 6.478 -2.179 1.00 93.62 94 TYR A C 1
ATOM 745 O O . TYR A 1 94 ? 0.659 6.102 -1.045 1.00 93.62 94 TYR A O 1
ATOM 753 N N . ALA A 1 95 ? 0.093 7.255 -2.864 1.00 95.56 95 ALA A N 1
ATOM 754 C CA . ALA A 1 95 ? -1.155 7.736 -2.276 1.00 95.56 95 ALA A CA 1
ATOM 755 C C . ALA A 1 95 ? -2.139 6.606 -1.931 1.00 95.56 95 ALA A C 1
ATOM 757 O O . ALA A 1 95 ? -2.817 6.675 -0.902 1.00 95.56 95 ALA A O 1
ATOM 758 N N . LEU A 1 96 ? -2.208 5.543 -2.744 1.00 97.69 96 LEU A N 1
ATOM 759 C CA . LEU A 1 96 ? -3.001 4.360 -2.404 1.00 97.69 96 LEU A CA 1
ATOM 760 C C . LEU A 1 96 ? -2.467 3.690 -1.134 1.00 97.69 96 LEU A C 1
ATOM 762 O O . LEU A 1 96 ? -3.248 3.372 -0.234 1.00 97.69 96 LEU A O 1
ATOM 766 N N . LEU A 1 97 ? -1.150 3.503 -1.045 1.00 96.50 97 LEU A N 1
ATOM 767 C CA . LEU A 1 97 ? -0.529 2.843 0.103 1.00 96.50 97 LEU A CA 1
ATOM 768 C C . LEU A 1 97 ? -0.639 3.677 1.374 1.00 96.50 97 LEU A C 1
ATOM 770 O O . LEU A 1 97 ? -0.982 3.140 2.422 1.00 96.50 97 LEU A O 1
ATOM 774 N N . HIS A 1 98 ? -0.521 4.996 1.276 1.00 95.69 98 HIS A N 1
ATOM 775 C CA . HIS A 1 98 ? -0.704 5.908 2.401 1.00 95.69 98 HIS A CA 1
ATOM 776 C C . HIS A 1 98 ? -2.143 5.887 2.948 1.00 95.69 98 HIS A C 1
ATOM 778 O O . HIS A 1 98 ? -2.357 5.948 4.162 1.00 95.69 98 HIS A O 1
ATOM 784 N N . ARG A 1 99 ? -3.161 5.692 2.097 1.00 97.81 99 ARG A N 1
ATOM 785 C CA . ARG A 1 99 ? -4.538 5.445 2.575 1.00 97.81 99 ARG A CA 1
ATOM 786 C C . ARG A 1 99 ? -4.625 4.150 3.386 1.00 97.81 99 ARG A C 1
ATOM 788 O O . ARG A 1 99 ? -5.289 4.115 4.421 1.00 97.81 99 ARG A O 1
ATOM 795 N N . ILE A 1 100 ? -3.942 3.094 2.945 1.00 98.00 100 ILE A N 1
ATOM 796 C CA . ILE A 1 100 ? -3.876 1.813 3.664 1.00 98.00 100 ILE A CA 1
ATOM 797 C C . ILE A 1 100 ? -3.084 1.978 4.973 1.00 98.00 100 ILE A C 1
ATOM 799 O O . ILE A 1 100 ? -3.515 1.485 6.017 1.00 98.00 100 ILE A O 1
ATOM 803 N N . LEU A 1 101 ? -1.986 2.738 4.959 1.00 95.94 101 LEU A N 1
ATOM 804 C CA . LEU A 1 101 ? -1.153 3.054 6.121 1.00 95.94 101 LEU A CA 1
ATOM 805 C C . LEU A 1 101 ? -1.955 3.738 7.236 1.00 95.94 101 LEU A C 1
ATOM 807 O O . LEU A 1 101 ? -1.780 3.409 8.412 1.00 95.94 101 LEU A O 1
ATOM 811 N N . LEU A 1 102 ? -2.871 4.646 6.895 1.00 96.19 102 LEU A N 1
ATOM 812 C CA . LEU A 1 102 ? -3.770 5.279 7.867 1.00 96.19 102 LEU A CA 1
ATOM 813 C C . LEU A 1 102 ? -4.719 4.261 8.531 1.00 96.19 102 LEU A C 1
ATOM 815 O O . LEU A 1 102 ? -4.967 4.335 9.740 1.00 96.19 102 LEU A O 1
ATOM 819 N N . PHE A 1 103 ? -5.209 3.264 7.787 1.00 96.94 103 PHE A N 1
ATOM 820 C CA . PHE A 1 103 ? -5.976 2.158 8.373 1.00 96.94 103 PHE A CA 1
ATOM 821 C C . PHE A 1 103 ? -5.110 1.255 9.260 1.00 96.94 103 PHE A C 1
ATOM 823 O O . PHE A 1 103 ? -5.542 0.868 10.345 1.00 96.94 103 PHE A O 1
ATOM 830 N N . VAL A 1 104 ? -3.872 0.961 8.856 1.00 94.88 104 VAL A N 1
ATOM 831 C CA . VAL A 1 104 ? -2.916 0.190 9.671 1.00 94.88 104 VAL A CA 1
ATOM 832 C C . VAL A 1 104 ? -2.623 0.916 10.991 1.00 94.88 104 VAL A C 1
ATOM 834 O O . VAL A 1 104 ? -2.735 0.314 12.060 1.00 94.88 104 VAL A O 1
ATOM 837 N N . ASN A 1 105 ? -2.337 2.221 10.949 1.00 93.38 105 ASN A N 1
ATOM 838 C CA . ASN A 1 105 ? -2.052 3.028 12.140 1.00 93.38 105 ASN A CA 1
ATOM 839 C C . ASN A 1 105 ? -3.262 3.173 13.068 1.00 93.38 105 ASN A C 1
ATOM 841 O O . ASN A 1 105 ? -3.131 3.023 14.285 1.00 93.38 105 ASN A O 1
ATOM 845 N N . SER A 1 106 ? -4.454 3.419 12.521 1.00 93.88 106 SER A N 1
ATOM 846 C CA . SER A 1 106 ? -5.673 3.474 13.337 1.00 93.88 106 SER A CA 1
ATOM 847 C C . SER A 1 106 ? -5.974 2.123 13.989 1.00 93.88 106 SER A C 1
ATOM 849 O O . SER A 1 106 ? -6.239 2.063 15.194 1.00 93.88 106 SER A O 1
ATOM 851 N N . LYS A 1 107 ? -5.851 1.023 13.234 1.00 92.31 107 LYS A N 1
ATOM 852 C CA . LYS A 1 107 ? -6.168 -0.327 13.704 1.00 92.31 107 LYS A CA 1
ATOM 853 C C . LYS A 1 107 ? -5.178 -0.857 14.728 1.00 92.31 107 LYS A C 1
ATOM 855 O O . LYS A 1 107 ? -5.627 -1.330 15.770 1.00 92.31 107 LYS A O 1
ATOM 860 N N . TYR A 1 108 ? -3.885 -0.805 14.423 1.00 88.94 108 TYR A N 1
ATOM 861 C CA . TYR A 1 108 ? -2.836 -1.454 15.211 1.00 88.94 108 TYR A CA 1
ATOM 862 C C . TYR A 1 108 ? -2.081 -0.481 16.117 1.00 88.94 108 TYR A C 1
ATOM 864 O O . TYR A 1 108 ? -1.689 -0.866 17.213 1.00 88.94 108 TYR A O 1
ATOM 872 N N . GLY A 1 109 ? -1.922 0.780 15.704 1.00 88.31 109 GLY A N 1
ATOM 873 C CA . GLY A 1 109 ? -1.244 1.802 16.506 1.00 88.31 109 GLY A CA 1
ATOM 874 C C . GLY A 1 109 ? -2.142 2.431 17.572 1.00 88.31 109 GLY A C 1
ATOM 875 O O . GLY A 1 109 ? -1.695 2.686 18.688 1.00 88.31 109 GLY A O 1
ATOM 876 N N . ARG A 1 110 ? -3.418 2.679 17.247 1.00 89.56 110 ARG A N 1
ATOM 877 C CA . ARG A 1 110 ? -4.361 3.376 18.147 1.00 89.56 110 ARG A CA 1
ATOM 878 C C . ARG A 1 110 ? -5.535 2.528 18.610 1.00 89.56 110 ARG A C 1
ATOM 880 O O . ARG A 1 110 ? -6.198 2.900 19.572 1.00 89.56 110 ARG A O 1
ATOM 887 N N . ASN A 1 111 ? -5.777 1.388 17.968 1.00 90.31 111 ASN A N 1
ATOM 888 C CA . ASN A 1 111 ? -6.928 0.525 18.220 1.00 90.31 111 ASN A CA 1
ATOM 889 C C . ASN A 1 111 ? -8.281 1.269 18.148 1.00 90.31 111 ASN A C 1
ATOM 891 O O . ASN A 1 111 ? -9.205 1.020 18.922 1.00 90.31 111 ASN A O 1
ATOM 895 N N . CYS A 1 112 ? -8.418 2.156 17.163 1.00 92.75 112 CYS A N 1
ATOM 896 C CA . CYS A 1 112 ? -9.669 2.825 16.819 1.00 92.75 112 CYS A CA 1
ATOM 897 C C . CYS A 1 112 ? -10.064 2.553 15.356 1.00 92.75 112 CYS A C 1
ATOM 899 O O . CYS A 1 112 ? -9.290 1.982 14.589 1.00 92.75 112 CYS A O 1
ATOM 901 N N . ALA A 1 113 ? -11.303 2.878 15.002 1.00 94.50 113 ALA A N 1
ATOM 902 C CA . ALA A 1 113 ? -11.841 2.830 13.650 1.00 94.50 113 ALA A CA 1
ATOM 903 C C . ALA A 1 113 ? -11.900 4.247 13.062 1.00 94.50 113 ALA A C 1
ATOM 905 O O . ALA A 1 113 ? -12.311 5.187 13.751 1.00 94.50 113 ALA A O 1
ATOM 906 N N . MET A 1 114 ? -11.537 4.411 11.794 1.00 95.50 114 MET A N 1
ATOM 907 C CA . MET A 1 114 ? -11.626 5.695 11.090 1.00 95.50 114 MET A CA 1
ATOM 908 C C . MET A 1 114 ? -13.090 6.100 10.879 1.00 95.50 114 MET A C 1
ATOM 910 O O . MET A 1 114 ? -13.464 7.254 11.141 1.00 95.50 114 MET A O 1
ATOM 914 N N . PHE A 1 115 ? -13.936 5.133 10.510 1.00 95.81 115 PHE A N 1
ATOM 915 C CA . PHE A 1 115 ? -15.378 5.316 10.328 1.00 95.81 115 PHE A CA 1
ATOM 916 C C . PHE A 1 115 ? -16.192 4.366 11.211 1.00 95.81 115 PHE A C 1
ATOM 918 O O . PHE A 1 115 ? -16.949 4.800 12.094 1.00 95.81 115 PHE A O 1
ATOM 925 N N . SER A 1 116 ? -16.018 3.066 10.979 1.00 93.94 116 SER A N 1
ATOM 926 C CA . SER A 1 116 ? -16.585 1.948 11.734 1.00 93.94 116 SER A CA 1
ATOM 927 C C . SER A 1 116 ? -15.835 0.674 11.356 1.00 93.94 116 SER A C 1
ATOM 929 O O . SER A 1 116 ? -15.289 0.590 10.265 1.00 93.94 116 SER A O 1
ATOM 931 N N . GLU A 1 117 ? -15.831 -0.351 12.205 1.00 91.19 117 GLU A N 1
ATOM 932 C CA . GLU A 1 117 ? -15.079 -1.582 11.915 1.00 91.19 117 GLU A CA 1
ATOM 933 C C . GLU A 1 117 ? -15.498 -2.249 10.593 1.00 91.19 117 GLU A C 1
ATOM 935 O O . GLU A 1 117 ? -14.653 -2.688 9.816 1.00 91.19 117 GLU A O 1
ATOM 940 N N . LYS A 1 118 ? -16.803 -2.267 10.299 1.00 93.56 118 LYS A N 1
ATOM 941 C CA . LYS A 1 118 ? -17.340 -2.844 9.060 1.00 93.56 118 LYS A CA 1
ATOM 942 C C . LYS A 1 118 ? -16.941 -2.037 7.822 1.00 93.56 118 LYS A C 1
ATOM 944 O O . LYS A 1 118 ? -16.612 -2.618 6.792 1.00 93.56 118 LYS A O 1
ATOM 949 N N . GLU A 1 119 ? -17.024 -0.717 7.912 1.00 96.00 119 GLU A N 1
ATOM 950 C CA . GLU A 1 119 ? -16.714 0.185 6.802 1.00 96.00 119 GLU A CA 1
ATOM 951 C C . GLU A 1 119 ? -15.216 0.249 6.534 1.00 96.00 119 GLU A C 1
ATOM 953 O O . GLU A 1 119 ? -14.797 0.096 5.389 1.00 96.00 119 GLU A O 1
ATOM 958 N N . ASP A 1 120 ? -14.415 0.352 7.594 1.00 96.25 120 ASP A N 1
ATOM 959 C CA . ASP A 1 120 ? -12.962 0.285 7.521 1.00 96.25 120 ASP A CA 1
ATOM 960 C C . ASP A 1 120 ? -12.536 -1.030 6.865 1.00 96.25 120 ASP A C 1
ATOM 962 O O . ASP A 1 120 ? -11.744 -1.001 5.932 1.00 96.25 120 ASP A O 1
ATOM 966 N N . LYS A 1 121 ? -13.125 -2.172 7.262 1.00 94.62 121 LYS A N 1
ATOM 967 C CA . LYS A 1 121 ? -12.829 -3.473 6.639 1.00 94.62 121 LYS A CA 1
ATOM 968 C C . LYS A 1 121 ? -13.165 -3.499 5.147 1.00 94.62 121 LYS A C 1
ATOM 970 O O . LYS A 1 121 ? -12.392 -4.020 4.348 1.00 94.62 121 LYS A O 1
ATOM 975 N N . TYR A 1 122 ? -14.320 -2.956 4.764 1.00 95.94 122 TYR A N 1
ATOM 976 C CA . TYR A 1 122 ? -14.723 -2.880 3.360 1.00 95.94 122 TYR A CA 1
ATOM 977 C C . TYR A 1 122 ? -13.761 -2.011 2.538 1.00 95.94 122 TYR A C 1
ATOM 979 O O . TYR A 1 122 ? -13.339 -2.413 1.450 1.00 95.94 122 TYR A O 1
ATOM 987 N N . LEU A 1 123 ? -13.390 -0.840 3.063 1.00 97.56 123 LEU A N 1
ATOM 988 C CA . LEU A 1 123 ? -12.460 0.072 2.404 1.00 97.56 123 LEU A CA 1
ATOM 989 C C . LEU A 1 123 ? -11.059 -0.532 2.319 1.00 97.56 123 LEU A C 1
ATOM 991 O O . LEU A 1 123 ? -10.484 -0.527 1.233 1.00 97.56 123 LEU A O 1
ATOM 995 N N . THR A 1 124 ? -10.530 -1.115 3.399 1.00 96.81 124 THR A N 1
ATOM 996 C CA . THR A 1 124 ? -9.220 -1.782 3.365 1.00 96.81 124 THR A CA 1
ATOM 997 C C . THR A 1 124 ? -9.198 -2.917 2.354 1.00 96.81 124 THR A C 1
ATOM 999 O O . THR A 1 124 ? -8.244 -3.011 1.589 1.00 96.81 124 THR A O 1
ATOM 1002 N N . ASP A 1 125 ? -10.265 -3.720 2.276 1.00 95.75 125 ASP A N 1
ATOM 1003 C CA . ASP A 1 125 ? -10.332 -4.823 1.315 1.00 95.75 125 ASP A CA 1
ATOM 1004 C C . ASP A 1 125 ? -10.288 -4.302 -0.118 1.00 95.75 125 ASP A C 1
ATOM 1006 O O . ASP A 1 125 ? -9.504 -4.786 -0.936 1.00 95.75 125 ASP A O 1
ATOM 1010 N N . LYS A 1 126 ? -11.093 -3.275 -0.410 1.00 96.25 126 LYS A N 1
ATOM 1011 C CA . LYS A 1 126 ? -11.122 -2.618 -1.719 1.00 96.25 126 LYS A CA 1
ATOM 1012 C C . LYS A 1 126 ? -9.752 -2.044 -2.091 1.00 96.25 126 LYS A C 1
ATOM 1014 O O . LYS A 1 126 ? -9.275 -2.297 -3.195 1.00 96.25 126 LYS A O 1
ATOM 1019 N N . LEU A 1 127 ? -9.122 -1.293 -1.187 1.00 97.94 127 LEU A N 1
ATOM 1020 C CA . LEU A 1 127 ? -7.826 -0.655 -1.432 1.00 97.94 127 LEU A CA 1
ATOM 1021 C C . LEU A 1 127 ? -6.715 -1.693 -1.616 1.00 97.94 127 LEU A C 1
ATOM 1023 O O . LEU A 1 127 ? -5.915 -1.568 -2.539 1.00 97.94 127 LEU A O 1
ATOM 1027 N N . CYS A 1 128 ? -6.704 -2.760 -0.817 1.00 97.50 128 CYS A N 1
ATOM 1028 C CA . CYS A 1 128 ? -5.727 -3.831 -0.971 1.00 97.50 128 CYS A CA 1
ATOM 1029 C C . CYS A 1 128 ? -5.924 -4.644 -2.257 1.00 97.50 128 CYS A C 1
ATOM 1031 O O . CYS A 1 128 ? -4.936 -5.075 -2.844 1.00 97.50 128 CYS A O 1
ATOM 1033 N N . PHE A 1 129 ? -7.151 -4.804 -2.768 1.00 96.38 129 PHE A N 1
ATOM 1034 C CA . PHE A 1 129 ? -7.347 -5.364 -4.113 1.00 96.38 129 PHE A CA 1
ATOM 1035 C C . PHE A 1 129 ? -6.802 -4.446 -5.214 1.00 96.38 129 PHE A C 1
ATOM 1037 O O . PHE A 1 129 ? -6.210 -4.935 -6.174 1.00 96.38 129 PHE A O 1
ATOM 1044 N N . MET A 1 130 ? -6.953 -3.126 -5.074 1.00 97.12 130 MET A N 1
ATOM 1045 C CA . MET A 1 130 ? -6.354 -2.166 -6.009 1.00 97.12 130 MET A CA 1
ATOM 1046 C C . MET A 1 130 ? -4.821 -2.241 -5.973 1.00 97.12 130 MET A C 1
ATOM 1048 O O . MET A 1 130 ? -4.195 -2.333 -7.027 1.00 97.12 130 MET A O 1
ATOM 1052 N N . ALA A 1 131 ? -4.232 -2.306 -4.774 1.00 97.81 131 ALA A N 1
ATOM 1053 C CA . ALA A 1 131 ? -2.787 -2.437 -4.588 1.00 97.81 131 ALA A CA 1
ATOM 1054 C C . ALA A 1 131 ? -2.264 -3.781 -5.118 1.00 97.81 131 ALA A C 1
ATOM 1056 O O . ALA A 1 131 ? -1.154 -3.863 -5.634 1.00 97.81 131 ALA A O 1
ATOM 1057 N N . TYR A 1 132 ? -3.073 -4.842 -5.042 1.00 96.69 132 TYR A N 1
ATOM 1058 C CA . TYR A 1 132 ? -2.705 -6.142 -5.590 1.00 96.69 132 TYR A CA 1
ATOM 1059 C C . TYR A 1 132 ? -2.603 -6.102 -7.115 1.00 96.69 132 TYR A C 1
ATOM 1061 O O . TYR A 1 132 ? -1.642 -6.620 -7.681 1.00 96.69 132 TYR A O 1
ATOM 1069 N N . ASN A 1 133 ? -3.571 -5.472 -7.784 1.00 96.62 133 ASN A N 1
ATOM 1070 C CA . ASN A 1 133 ? -3.549 -5.307 -9.238 1.00 96.62 133 ASN A CA 1
ATOM 1071 C C . ASN A 1 133 ? -2.342 -4.472 -9.682 1.00 96.62 133 ASN A C 1
ATOM 1073 O O . ASN A 1 133 ? -1.670 -4.826 -10.649 1.00 96.62 133 ASN A O 1
ATOM 1077 N N . GLU A 1 134 ? -2.019 -3.422 -8.931 1.00 97.38 134 GLU A N 1
ATOM 1078 C CA . GLU A 1 134 ? -0.838 -2.600 -9.185 1.00 97.38 134 GLU A CA 1
ATOM 1079 C C . GLU A 1 134 ? 0.459 -3.406 -9.005 1.00 97.38 134 GLU A C 1
ATOM 1081 O O . GLU A 1 134 ? 1.336 -3.377 -9.868 1.00 97.38 134 GLU A O 1
ATOM 1086 N N . ASN A 1 135 ? 0.549 -4.231 -7.959 1.00 96.94 135 ASN A N 1
ATOM 1087 C CA . ASN A 1 135 ? 1.689 -5.124 -7.751 1.00 96.94 135 ASN A CA 1
ATOM 1088 C C . ASN A 1 135 ? 1.868 -6.158 -8.860 1.00 96.94 135 ASN A C 1
ATOM 1090 O O . ASN A 1 135 ? 3.006 -6.490 -9.186 1.00 96.94 135 ASN A O 1
ATOM 1094 N N . GLN A 1 136 ? 0.784 -6.665 -9.454 1.00 97.12 136 GLN A N 1
ATOM 1095 C CA . GLN A 1 136 ? 0.900 -7.523 -10.636 1.00 97.12 136 GLN A CA 1
ATOM 1096 C C . GLN A 1 136 ? 1.581 -6.772 -11.784 1.00 97.12 136 GLN A C 1
ATOM 1098 O O . GLN A 1 136 ? 2.462 -7.325 -12.441 1.00 97.12 136 GLN A O 1
ATOM 1103 N N . TYR A 1 137 ? 1.232 -5.500 -11.988 1.00 97.44 137 TYR A N 1
ATOM 1104 C CA . TYR A 1 137 ? 1.829 -4.686 -13.041 1.00 97.44 137 TYR A CA 1
ATOM 1105 C C . TYR A 1 137 ? 3.310 -4.377 -12.795 1.00 97.44 137 TYR A C 1
ATOM 1107 O O . TYR A 1 137 ? 4.133 -4.499 -13.708 1.00 97.44 137 TYR A O 1
ATOM 1115 N N . ILE A 1 138 ? 3.667 -4.068 -11.546 1.00 96.62 138 ILE A N 1
ATOM 1116 C CA . ILE A 1 138 ? 5.062 -3.887 -11.125 1.00 96.62 138 ILE A CA 1
ATOM 1117 C C . ILE A 1 138 ? 5.854 -5.194 -11.286 1.00 96.62 138 ILE A C 1
ATOM 1119 O O . ILE A 1 138 ? 6.970 -5.175 -11.802 1.00 96.62 138 ILE A O 1
ATOM 1123 N N . ALA A 1 139 ? 5.278 -6.339 -10.908 1.00 95.50 139 ALA A N 1
ATOM 1124 C CA . ALA A 1 139 ? 5.924 -7.645 -11.047 1.00 95.50 139 ALA A CA 1
ATOM 1125 C C . ALA A 1 139 ? 6.155 -8.035 -12.517 1.00 95.50 139 ALA A C 1
ATOM 1127 O O . ALA A 1 139 ? 7.190 -8.612 -12.837 1.00 95.50 139 ALA A O 1
ATOM 1128 N N . LEU A 1 140 ? 5.229 -7.690 -13.422 1.00 95.50 140 LEU A N 1
ATOM 1129 C CA . LEU A 1 140 ? 5.421 -7.859 -14.870 1.00 95.50 140 LEU A CA 1
ATOM 1130 C C . LEU A 1 140 ? 6.465 -6.901 -15.451 1.00 95.50 140 LEU A C 1
ATOM 1132 O O . LEU A 1 140 ? 6.917 -7.102 -16.576 1.00 95.50 140 LEU A O 1
ATOM 1136 N N . SER A 1 141 ? 6.839 -5.863 -14.716 1.00 94.31 141 SER A N 1
ATOM 1137 C CA . SER A 1 141 ? 7.849 -4.882 -15.115 1.00 94.31 141 SER A CA 1
ATOM 1138 C C . SER A 1 141 ? 9.130 -5.079 -14.306 1.00 94.31 141 SER A C 1
ATOM 1140 O O . SER A 1 141 ? 9.743 -4.118 -13.849 1.00 94.31 141 SER A O 1
ATOM 1142 N N . ASP A 1 142 ? 9.485 -6.349 -14.083 1.00 92.19 142 ASP A N 1
ATOM 1143 C CA . ASP A 1 142 ? 10.703 -6.801 -13.405 1.00 92.19 142 ASP A CA 1
ATOM 1144 C C . ASP A 1 142 ? 10.932 -6.159 -12.029 1.00 92.19 142 ASP A C 1
ATOM 1146 O O . ASP A 1 142 ? 12.064 -5.918 -11.617 1.00 92.19 142 ASP A O 1
ATOM 1150 N N . PHE A 1 143 ? 9.846 -5.887 -11.297 1.00 92.06 143 PHE A N 1
ATOM 1151 C CA . PHE A 1 143 ? 9.890 -5.281 -9.963 1.00 92.06 143 PHE A CA 1
ATOM 1152 C C . PHE A 1 143 ? 10.581 -3.908 -9.929 1.00 92.06 143 PHE A C 1
ATOM 1154 O O . PHE A 1 143 ? 11.166 -3.533 -8.917 1.00 92.06 143 PHE A O 1
ATOM 1161 N N . ALA A 1 144 ? 10.487 -3.134 -11.014 1.00 90.88 144 ALA A N 1
ATOM 1162 C CA . ALA A 1 144 ? 11.233 -1.887 -11.203 1.00 90.88 144 ALA A CA 1
ATOM 1163 C C . ALA A 1 144 ? 10.970 -0.770 -10.165 1.00 90.88 144 ALA A C 1
ATOM 1165 O O . ALA A 1 144 ? 11.724 0.200 -10.119 1.00 90.88 144 ALA A O 1
ATOM 1166 N N . VAL A 1 145 ? 9.943 -0.896 -9.315 1.00 91.00 145 VAL A N 1
ATOM 1167 C CA . VAL A 1 145 ? 9.703 -0.022 -8.149 1.00 91.00 145 VAL A CA 1
ATOM 1168 C C . VAL A 1 145 ? 9.582 -0.852 -6.863 1.00 91.00 145 VAL A C 1
ATOM 1170 O O . VAL A 1 145 ? 8.485 -1.067 -6.344 1.00 91.00 145 VAL A O 1
ATOM 1173 N N . PRO A 1 146 ? 10.712 -1.359 -6.342 1.00 90.06 146 PRO A N 1
ATOM 1174 C CA . PRO A 1 146 ? 10.724 -2.344 -5.260 1.00 90.06 146 PRO A CA 1
ATOM 1175 C C . PRO A 1 146 ? 10.229 -1.782 -3.925 1.00 90.06 146 PRO A C 1
ATOM 1177 O O . PRO A 1 146 ? 9.684 -2.523 -3.112 1.00 90.06 146 PRO A O 1
ATOM 1180 N N . ASP A 1 147 ? 10.389 -0.476 -3.715 1.00 88.12 147 ASP A N 1
ATOM 1181 C CA . ASP A 1 147 ? 9.899 0.247 -2.542 1.00 88.12 147 ASP A CA 1
ATOM 1182 C C . ASP A 1 147 ? 8.365 0.197 -2.453 1.00 88.12 147 ASP A C 1
ATOM 1184 O O . ASP A 1 147 ? 7.817 -0.400 -1.528 1.00 88.12 147 ASP A O 1
ATOM 1188 N N . LEU A 1 148 ? 7.680 0.690 -3.491 1.00 92.06 148 LEU A N 1
ATOM 1189 C CA . LEU A 1 148 ? 6.220 0.651 -3.612 1.00 92.06 148 LEU A CA 1
ATOM 1190 C C . LEU A 1 148 ? 5.674 -0.791 -3.563 1.00 92.06 148 LEU A C 1
ATOM 1192 O O . LEU A 1 148 ? 4.682 -1.078 -2.893 1.00 92.06 148 LEU A O 1
ATOM 1196 N N . PHE A 1 149 ? 6.351 -1.721 -4.241 1.00 94.06 149 PHE A N 1
ATOM 1197 C CA . PHE A 1 149 ? 5.981 -3.138 -4.251 1.00 94.06 149 PHE A CA 1
ATOM 1198 C C . PHE A 1 149 ? 6.106 -3.802 -2.870 1.00 94.06 149 PHE A C 1
ATOM 1200 O O . PHE A 1 149 ? 5.268 -4.618 -2.476 1.00 94.06 149 PHE A O 1
ATOM 1207 N N . GLY A 1 150 ? 7.167 -3.468 -2.135 1.00 92.31 150 GLY A N 1
ATOM 1208 C CA . GLY A 1 150 ? 7.412 -3.950 -0.780 1.00 92.31 150 GLY A CA 1
ATOM 1209 C C . GLY A 1 150 ? 6.410 -3.396 0.223 1.00 92.31 150 GLY A C 1
ATOM 1210 O O . GLY A 1 150 ? 5.889 -4.148 1.053 1.00 92.31 150 GLY A O 1
ATOM 1211 N N . GLU A 1 151 ? 6.110 -2.103 0.121 1.00 92.81 151 GLU A N 1
ATOM 1212 C CA . GLU A 1 151 ? 5.174 -1.409 1.003 1.00 92.81 151 GLU A CA 1
ATOM 1213 C C . GLU A 1 151 ? 3.764 -2.001 0.906 1.00 92.81 151 GLU A C 1
ATOM 1215 O O . GLU A 1 151 ? 3.153 -2.314 1.931 1.00 92.81 151 GLU A O 1
ATOM 1220 N N . SER A 1 152 ? 3.270 -2.269 -0.303 1.00 94.94 152 SER A N 1
ATOM 1221 C CA . SER A 1 152 ? 1.946 -2.870 -0.491 1.00 94.94 152 SER A CA 1
ATOM 1222 C C . SER A 1 152 ? 1.856 -4.283 0.099 1.00 94.94 152 SER A C 1
ATOM 1224 O O . SER A 1 152 ? 0.869 -4.609 0.767 1.00 94.94 152 SER A O 1
ATOM 1226 N N . ILE A 1 153 ? 2.903 -5.104 -0.063 1.00 93.56 153 ILE A N 1
ATOM 1227 C CA . ILE A 1 153 ? 2.980 -6.449 0.528 1.00 93.56 153 ILE A CA 1
ATOM 1228 C C . ILE A 1 153 ? 2.986 -6.370 2.054 1.00 93.56 153 ILE A C 1
ATOM 1230 O O . ILE A 1 153 ? 2.272 -7.139 2.704 1.00 93.56 153 ILE A O 1
ATOM 1234 N N . ALA A 1 154 ? 3.751 -5.443 2.633 1.00 91.62 154 ALA A N 1
ATOM 1235 C CA . ALA A 1 154 ? 3.807 -5.263 4.079 1.00 91.62 154 ALA A CA 1
ATOM 1236 C C . ALA A 1 154 ? 2.455 -4.797 4.640 1.00 91.62 154 ALA A C 1
ATOM 1238 O O . ALA A 1 154 ? 1.896 -5.454 5.521 1.00 91.62 154 ALA A O 1
ATOM 1239 N N . LEU A 1 155 ? 1.893 -3.709 4.108 1.00 93.69 155 LEU A N 1
ATOM 1240 C CA . LEU A 1 155 ? 0.665 -3.105 4.629 1.00 93.69 155 LEU A CA 1
ATOM 1241 C C . LEU A 1 155 ? -0.555 -4.019 4.453 1.00 93.69 155 LEU A C 1
ATOM 1243 O O . LEU A 1 155 ? -1.286 -4.263 5.413 1.00 93.69 155 LEU A O 1
ATOM 1247 N N . CYS A 1 156 ? -0.768 -4.575 3.259 1.00 94.88 156 CYS A N 1
ATOM 1248 C CA . CYS A 1 156 ? -1.907 -5.463 3.021 1.00 94.88 156 CYS A CA 1
ATOM 1249 C C . CYS A 1 156 ? -1.717 -6.841 3.664 1.00 94.88 156 CYS A C 1
ATOM 1251 O O . CYS A 1 156 ? -2.690 -7.439 4.132 1.00 94.88 156 CYS A O 1
ATOM 1253 N N . GLY A 1 157 ? -0.476 -7.325 3.771 1.00 91.75 157 GLY A N 1
ATOM 1254 C CA . GLY A 1 157 ? -0.152 -8.529 4.534 1.00 91.75 157 GLY A CA 1
ATOM 1255 C C . GLY A 1 157 ? -0.550 -8.403 6.008 1.00 91.75 157 GLY A C 1
ATOM 1256 O O . GLY A 1 157 ? -1.191 -9.310 6.543 1.00 91.75 157 GLY A O 1
ATOM 1257 N N . LEU A 1 158 ? -0.271 -7.253 6.637 1.00 89.12 158 LEU A N 1
ATOM 1258 C CA . LEU A 1 158 ? -0.713 -6.946 8.007 1.00 89.12 158 LEU A CA 1
ATOM 1259 C C . LEU A 1 158 ? -2.239 -6.939 8.160 1.00 89.12 158 LEU A C 1
ATOM 1261 O O . LEU A 1 158 ? -2.749 -7.231 9.240 1.00 89.12 158 LEU A O 1
ATOM 1265 N N . LEU A 1 159 ? -2.976 -6.617 7.099 1.00 91.50 159 LEU A N 1
ATOM 1266 C CA . LEU A 1 159 ? -4.444 -6.628 7.057 1.00 91.50 159 LEU A CA 1
ATOM 1267 C C . LEU A 1 159 ? -5.016 -7.994 6.617 1.00 91.50 159 LEU A C 1
ATOM 1269 O O . LEU A 1 159 ? -6.181 -8.107 6.241 1.00 91.50 159 LEU A O 1
ATOM 1273 N N . GLY A 1 160 ? -4.198 -9.052 6.624 1.00 90.19 160 GLY A N 1
ATOM 1274 C CA . GLY A 1 160 ? -4.642 -10.425 6.372 1.00 90.19 160 GLY A CA 1
ATOM 1275 C C . GLY A 1 160 ? -4.824 -10.798 4.894 1.00 90.19 160 GLY A C 1
ATOM 1276 O O . GLY A 1 160 ? -5.371 -11.871 4.602 1.00 90.19 160 GLY A O 1
ATOM 1277 N N . HIS A 1 161 ? -4.358 -9.968 3.951 1.00 91.31 161 HIS A N 1
ATOM 1278 C CA . HIS A 1 161 ? -4.413 -10.250 2.512 1.00 91.31 161 HIS A CA 1
ATOM 1279 C C . HIS A 1 161 ? -3.283 -11.194 2.073 1.00 91.31 161 HIS A C 1
ATOM 1281 O O . HIS A 1 161 ? -2.253 -10.784 1.539 1.00 91.31 161 HIS A O 1
ATOM 1287 N N . ALA A 1 162 ? -3.492 -12.497 2.259 1.00 89.19 162 ALA A N 1
ATOM 1288 C CA . ALA A 1 162 ? -2.474 -13.516 1.993 1.00 89.19 162 ALA A CA 1
ATOM 1289 C C . ALA A 1 162 ? -2.022 -13.627 0.521 1.00 89.19 162 ALA A C 1
ATOM 1291 O O . ALA A 1 162 ? -0.943 -14.158 0.272 1.00 89.19 162 ALA A O 1
ATOM 1292 N N . HIS A 1 163 ? -2.790 -13.124 -0.458 1.00 88.81 163 HIS A N 1
ATOM 1293 C CA . HIS A 1 163 ? -2.411 -13.211 -1.882 1.00 88.81 163 HIS A CA 1
ATOM 1294 C C . HIS A 1 163 ? -1.125 -12.441 -2.205 1.00 88.81 163 HIS A C 1
ATOM 1296 O O . HIS A 1 163 ? -0.474 -12.746 -3.198 1.00 88.81 163 HIS A O 1
ATOM 1302 N N . PHE A 1 164 ? -0.728 -11.487 -1.362 1.00 91.00 164 PHE A N 1
ATOM 1303 C CA . PHE A 1 164 ? 0.544 -10.776 -1.482 1.00 91.00 164 PHE A CA 1
ATOM 1304 C C . PHE A 1 164 ? 1.761 -11.635 -1.099 1.00 91.00 164 PHE A C 1
ATOM 1306 O O . PHE A 1 164 ? 2.881 -11.336 -1.505 1.00 91.00 164 PHE A O 1
ATOM 1313 N N . LEU A 1 165 ? 1.565 -12.720 -0.343 1.00 87.88 165 LEU A N 1
ATOM 1314 C CA . LEU A 1 165 ? 2.640 -13.529 0.241 1.00 87.88 165 LEU A CA 1
ATOM 1315 C C . LEU A 1 165 ? 3.068 -14.698 -0.659 1.00 87.88 165 LEU A C 1
ATOM 1317 O O . LEU A 1 165 ? 3.438 -15.767 -0.172 1.00 87.88 165 LEU A O 1
ATOM 1321 N N . THR A 1 166 ? 3.024 -14.514 -1.982 1.00 88.19 166 THR A N 1
ATOM 1322 C CA . THR A 1 166 ? 3.521 -15.541 -2.906 1.00 88.19 166 THR A CA 1
ATOM 1323 C C . THR A 1 166 ? 5.030 -15.723 -2.733 1.00 88.19 166 THR A C 1
ATOM 1325 O O . THR A 1 166 ? 5.765 -14.771 -2.461 1.00 88.19 166 THR A O 1
ATOM 1328 N N . ASN A 1 167 ? 5.515 -16.954 -2.915 1.00 87.62 167 ASN A N 1
ATOM 1329 C CA . ASN A 1 167 ? 6.938 -17.265 -2.759 1.00 87.62 167 ASN A CA 1
ATOM 1330 C C . ASN A 1 167 ? 7.817 -16.382 -3.662 1.00 87.62 167 ASN A 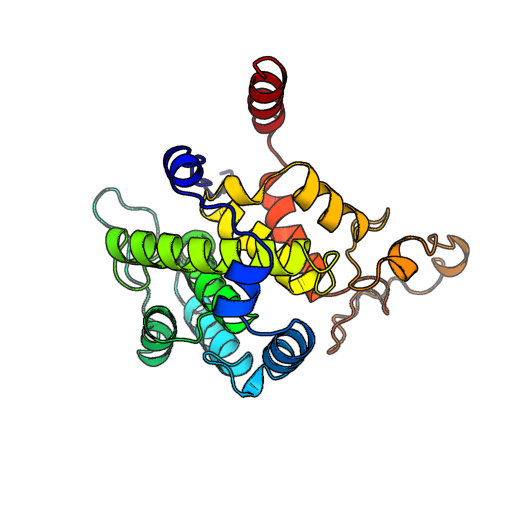C 1
ATOM 1332 O O . ASN A 1 167 ? 8.846 -15.880 -3.219 1.00 87.62 167 ASN A O 1
ATOM 1336 N N . PHE A 1 168 ? 7.374 -16.159 -4.902 1.00 90.19 168 PHE A N 1
ATOM 1337 C CA . PHE A 1 168 ? 8.083 -15.337 -5.877 1.00 90.19 168 PHE A CA 1
ATOM 1338 C C . PHE A 1 168 ? 8.174 -13.876 -5.429 1.00 90.19 168 PHE A C 1
ATOM 1340 O O . PHE A 1 168 ? 9.269 -13.332 -5.361 1.00 90.19 168 PHE A O 1
ATOM 1347 N N . TRP A 1 169 ? 7.055 -13.268 -5.029 1.00 92.88 169 TRP A N 1
ATOM 1348 C CA . TRP A 1 169 ? 7.019 -11.861 -4.614 1.00 92.88 169 TRP A CA 1
ATOM 1349 C C . TRP A 1 169 ? 7.823 -11.602 -3.344 1.00 92.88 169 TRP A C 1
ATOM 1351 O O . TRP A 1 169 ? 8.588 -10.641 -3.270 1.00 92.88 169 TRP A O 1
ATOM 1361 N N . VAL A 1 170 ? 7.695 -12.493 -2.357 1.00 89.19 170 VAL A N 1
ATOM 1362 C CA . VAL A 1 170 ? 8.473 -12.397 -1.121 1.00 89.19 170 VAL A CA 1
ATOM 1363 C C . VAL A 1 170 ? 9.960 -12.527 -1.430 1.00 89.19 170 VAL A C 1
ATOM 1365 O O . VAL A 1 170 ? 10.737 -11.712 -0.946 1.00 89.19 170 VAL A O 1
ATOM 1368 N N . LYS A 1 171 ? 10.369 -13.499 -2.257 1.00 89.56 171 LYS A N 1
ATOM 1369 C CA . LYS A 1 171 ? 11.773 -13.629 -2.669 1.00 89.56 171 LYS A CA 1
ATOM 1370 C C . LYS A 1 171 ? 12.279 -12.372 -3.365 1.00 89.56 171 LYS A C 1
ATOM 1372 O O . LYS A 1 171 ? 13.369 -11.937 -3.016 1.00 89.56 171 LYS A O 1
ATOM 1377 N N . SER A 1 172 ? 11.492 -11.773 -4.259 1.00 89.81 172 SER A N 1
ATOM 1378 C CA . SER A 1 172 ? 11.888 -10.547 -4.956 1.00 89.81 172 SER A CA 1
ATOM 1379 C C . SER A 1 172 ? 12.220 -9.415 -3.994 1.00 89.81 172 SER A C 1
ATOM 1381 O O . SER A 1 172 ? 13.298 -8.842 -4.101 1.00 89.81 172 SER A O 1
ATOM 1383 N N . ILE A 1 173 ? 11.376 -9.159 -2.988 1.00 88.12 173 ILE A N 1
ATOM 1384 C CA . ILE A 1 173 ? 11.674 -8.149 -1.957 1.00 88.12 173 ILE A CA 1
ATOM 1385 C C . ILE A 1 173 ? 12.928 -8.522 -1.164 1.00 88.12 173 ILE A C 1
ATOM 1387 O O . ILE A 1 173 ? 13.757 -7.667 -0.872 1.00 88.12 173 ILE A O 1
ATOM 1391 N N . MET A 1 174 ? 13.094 -9.798 -0.810 1.00 86.56 174 MET A N 1
ATOM 1392 C CA . MET A 1 174 ? 14.238 -10.241 -0.008 1.00 86.56 174 MET A CA 1
ATOM 1393 C C . MET A 1 174 ? 15.579 -10.093 -0.744 1.00 86.56 174 MET A C 1
ATOM 1395 O O . MET A 1 174 ? 16.602 -10.002 -0.077 1.00 86.56 174 MET A O 1
ATOM 1399 N N . MET A 1 175 ? 15.602 -9.991 -2.081 1.00 88.06 175 MET A N 1
ATOM 1400 C CA . MET A 1 175 ? 16.830 -9.670 -2.834 1.00 88.06 175 MET A CA 1
ATOM 1401 C C . MET A 1 175 ? 17.362 -8.257 -2.541 1.00 88.06 175 MET A C 1
ATOM 1403 O O . MET A 1 175 ? 18.544 -7.978 -2.743 1.00 88.06 175 MET A O 1
ATOM 1407 N N . HIS A 1 176 ? 16.499 -7.371 -2.042 1.00 85.56 176 HIS A N 1
ATOM 1408 C CA . HIS A 1 176 ? 16.871 -6.027 -1.609 1.00 85.56 176 HIS A CA 1
ATOM 1409 C C . HIS A 1 176 ? 17.432 -5.994 -0.183 1.00 85.56 176 HIS A C 1
ATOM 1411 O O . HIS A 1 176 ? 17.911 -4.942 0.242 1.00 85.56 176 HIS A O 1
ATOM 1417 N N . GLN A 1 177 ? 17.375 -7.110 0.557 1.00 85.31 177 GLN A N 1
ATOM 1418 C CA . GLN A 1 177 ? 17.895 -7.200 1.916 1.00 85.31 177 GLN A CA 1
ATOM 1419 C C . GLN A 1 177 ? 19.405 -7.474 1.915 1.00 85.31 177 GLN A C 1
ATOM 1421 O O . GLN A 1 177 ? 19.882 -8.418 1.289 1.00 85.31 177 GLN A O 1
ATOM 1426 N N . LYS A 1 178 ? 20.147 -6.682 2.683 1.00 81.19 178 LYS A N 1
ATOM 1427 C CA . LYS A 1 178 ? 21.560 -6.886 3.005 1.00 81.19 178 LYS A CA 1
ATOM 1428 C C . LYS A 1 178 ? 21.734 -7.852 4.181 1.00 81.19 178 LYS A C 1
ATOM 1430 O O . LYS A 1 178 ? 20.819 -8.088 4.966 1.00 81.19 178 LYS A O 1
ATOM 1435 N N . VAL A 1 179 ? 22.950 -8.373 4.349 1.00 75.88 179 VAL A N 1
ATOM 1436 C CA . VAL A 1 179 ? 23.306 -9.305 5.441 1.00 75.88 179 VAL A CA 1
ATOM 1437 C C . VAL A 1 179 ? 23.082 -8.705 6.838 1.00 75.88 179 VAL A C 1
ATOM 1439 O O . VAL A 1 179 ? 22.764 -9.428 7.777 1.00 75.88 179 VAL A O 1
ATOM 1442 N N . ASP A 1 180 ? 23.203 -7.385 6.981 1.00 74.94 180 ASP A N 1
ATOM 1443 C CA . ASP A 1 180 ? 22.946 -6.655 8.231 1.00 74.94 180 ASP A CA 1
ATOM 1444 C C . ASP A 1 180 ? 21.449 -6.421 8.516 1.00 74.94 180 ASP A C 1
ATOM 1446 O O . ASP A 1 180 ? 21.089 -5.873 9.559 1.00 74.94 180 ASP A O 1
ATOM 1450 N N . GLY A 1 181 ? 20.573 -6.857 7.607 1.00 77.56 181 GLY A N 1
ATOM 1451 C CA . GLY A 1 181 ? 19.126 -6.732 7.704 1.00 77.56 181 GLY A CA 1
ATOM 1452 C C . GLY A 1 181 ? 18.546 -5.470 7.064 1.00 77.56 181 GLY A C 1
ATOM 1453 O O . GLY A 1 181 ? 17.318 -5.363 7.011 1.00 77.56 181 GLY A O 1
ATOM 1454 N N . CYS A 1 182 ? 19.376 -4.551 6.558 1.00 80.81 182 CYS A N 1
ATOM 1455 C CA . CYS A 1 182 ? 18.913 -3.338 5.886 1.00 80.81 182 CYS A CA 1
ATOM 1456 C C . CYS A 1 182 ? 18.385 -3.604 4.478 1.00 80.81 182 CYS A C 1
ATOM 1458 O O . CYS A 1 182 ? 18.800 -4.551 3.818 1.00 80.81 182 CYS A O 1
ATOM 1460 N N . PHE A 1 183 ? 17.475 -2.750 4.008 1.00 84.19 183 PHE A N 1
ATOM 1461 C CA . PHE A 1 183 ? 16.926 -2.836 2.655 1.00 84.19 183 PHE A CA 1
ATOM 1462 C C . PHE A 1 183 ? 17.408 -1.673 1.791 1.00 84.19 183 PHE A C 1
ATOM 1464 O O . PHE A 1 183 ? 17.508 -0.539 2.265 1.00 84.19 183 PHE A O 1
ATOM 1471 N N . MET A 1 184 ? 17.686 -1.963 0.519 1.00 79.19 184 MET A N 1
ATOM 1472 C CA . MET A 1 184 ? 18.164 -0.997 -0.472 1.00 79.19 184 MET A CA 1
ATOM 1473 C C . MET A 1 184 ? 17.214 -0.915 -1.667 1.00 79.19 184 MET A C 1
ATOM 1475 O O . MET A 1 184 ? 16.754 -1.935 -2.171 1.00 79.19 184 MET A O 1
ATOM 1479 N N . ALA A 1 185 ? 16.987 0.295 -2.183 1.00 72.25 185 ALA A N 1
ATOM 1480 C CA . ALA A 1 185 ? 16.194 0.493 -3.402 1.00 72.25 185 ALA A CA 1
ATOM 1481 C C . ALA A 1 185 ? 16.863 -0.116 -4.647 1.00 72.25 185 ALA A C 1
ATOM 1483 O O . ALA A 1 185 ? 16.183 -0.552 -5.569 1.00 72.25 185 ALA A O 1
ATOM 1484 N N . ASP A 1 186 ? 18.194 -0.188 -4.651 1.00 72.62 186 ASP A N 1
ATOM 1485 C CA . ASP A 1 186 ? 18.997 -0.725 -5.745 1.00 72.62 186 ASP A CA 1
ATOM 1486 C C . ASP A 1 186 ? 19.659 -2.047 -5.325 1.00 72.62 186 ASP A C 1
ATOM 1488 O O . ASP A 1 186 ? 20.464 -2.077 -4.391 1.00 72.62 186 ASP A O 1
ATOM 1492 N N . VAL A 1 187 ? 19.327 -3.136 -6.031 1.00 64.38 187 VAL A N 1
ATOM 1493 C CA . VAL A 1 187 ? 19.872 -4.488 -5.789 1.00 64.38 187 VAL A CA 1
ATOM 1494 C C . VAL A 1 187 ? 21.381 -4.538 -6.038 1.00 64.38 187 VAL A C 1
ATOM 1496 O O . VAL A 1 187 ? 22.093 -5.299 -5.391 1.00 64.38 187 VAL A O 1
ATOM 1499 N N . SER A 1 188 ? 21.924 -3.707 -6.931 1.00 62.69 188 SER A N 1
ATOM 1500 C CA . SER A 1 188 ? 23.376 -3.693 -7.161 1.00 62.69 188 SER A CA 1
ATOM 1501 C C . SER A 1 188 ? 24.151 -3.265 -5.908 1.00 62.69 188 SER A C 1
ATOM 1503 O O . SER A 1 188 ? 25.248 -3.761 -5.661 1.00 62.69 188 SER A O 1
ATOM 1505 N N . LYS A 1 189 ? 23.527 -2.440 -5.056 1.00 59.41 189 LYS A N 1
ATOM 1506 C CA . LYS A 1 189 ? 24.075 -1.975 -3.773 1.00 59.41 189 LYS A CA 1
ATOM 1507 C C . LYS A 1 189 ? 23.794 -2.927 -2.607 1.00 59.41 189 LYS A C 1
ATOM 1509 O O . LYS A 1 189 ? 24.362 -2.746 -1.526 1.00 59.41 189 LYS A O 1
ATOM 1514 N N . SER A 1 190 ? 22.932 -3.935 -2.789 1.00 55.06 190 SER A N 1
ATOM 1515 C CA . SER A 1 190 ? 22.688 -4.947 -1.751 1.00 55.06 190 SER A CA 1
ATOM 1516 C C . SER A 1 190 ? 23.834 -5.963 -1.654 1.00 55.06 190 SER A C 1
ATOM 1518 O O . SER A 1 190 ? 24.123 -6.438 -0.557 1.00 55.06 190 SER A O 1
ATOM 1520 N N . ASN A 1 191 ? 24.547 -6.197 -2.764 1.00 51.12 191 ASN A N 1
ATOM 1521 C CA . ASN A 1 191 ? 25.716 -7.083 -2.857 1.00 51.12 191 ASN A CA 1
ATOM 1522 C C . ASN A 1 191 ? 27.057 -6.402 -2.536 1.00 51.12 191 ASN A C 1
ATOM 1524 O O . ASN A 1 191 ? 28.096 -7.058 -2.575 1.00 51.12 191 ASN A O 1
ATOM 1528 N N . GLU A 1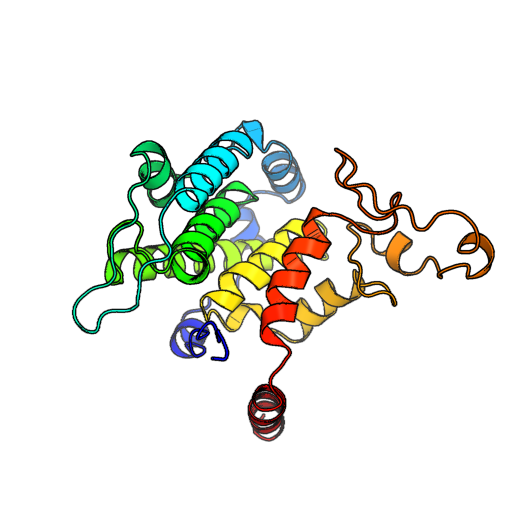 192 ? 27.071 -5.098 -2.241 1.00 53.62 192 GLU A N 1
ATOM 1529 C CA . GLU A 1 192 ? 28.275 -4.457 -1.714 1.00 53.62 192 GLU A CA 1
ATOM 1530 C C . GLU A 1 192 ? 28.508 -4.960 -0.287 1.00 53.62 192 GLU A C 1
ATOM 1532 O O . GLU A 1 192 ? 27.847 -4.524 0.671 1.00 53.62 192 GLU A O 1
ATOM 1537 N N . ASP A 1 193 ? 29.425 -5.927 -0.192 1.00 47.31 193 ASP A N 1
ATOM 1538 C CA . ASP A 1 193 ? 29.881 -6.533 1.048 1.00 47.31 193 ASP A CA 1
ATOM 1539 C C . ASP A 1 193 ? 30.243 -5.453 2.065 1.00 47.31 193 ASP A C 1
ATOM 1541 O O . ASP A 1 193 ? 30.895 -4.446 1.769 1.00 47.31 193 ASP A 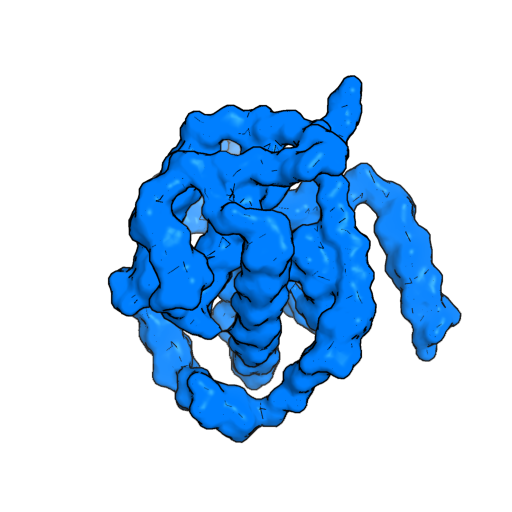O 1
ATOM 1545 N N . PHE A 1 194 ? 29.828 -5.703 3.305 1.00 47.53 194 PHE A N 1
ATOM 1546 C CA . PHE A 1 194 ? 30.341 -5.008 4.472 1.00 47.53 194 PHE A CA 1
ATOM 1547 C C . PHE A 1 194 ? 31.864 -5.173 4.486 1.00 47.53 194 PHE A C 1
ATOM 1549 O O . PHE A 1 194 ? 32.388 -6.181 4.956 1.00 47.53 194 PHE A O 1
ATOM 1556 N N . ASN A 1 195 ? 32.603 -4.187 3.979 1.00 42.91 195 ASN A N 1
ATOM 1557 C CA . ASN A 1 195 ? 34.028 -4.116 4.251 1.00 42.91 195 ASN A CA 1
ATOM 1558 C C . ASN A 1 195 ? 34.181 -3.823 5.747 1.00 42.91 195 ASN A C 1
ATOM 1560 O O . ASN A 1 195 ? 34.129 -2.683 6.199 1.00 42.91 195 ASN A O 1
ATOM 1564 N N . GLU A 1 196 ? 34.377 -4.886 6.522 1.00 45.91 196 GLU A N 1
ATOM 1565 C CA . GLU A 1 196 ? 34.575 -4.892 7.977 1.00 45.91 196 GLU A CA 1
ATOM 1566 C C . GLU A 1 196 ? 35.685 -3.912 8.424 1.00 45.91 196 GLU A C 1
ATOM 1568 O O . GLU A 1 196 ? 35.698 -3.428 9.554 1.00 45.91 196 GLU A O 1
ATOM 1573 N N . LYS A 1 197 ? 36.579 -3.529 7.500 1.00 41.81 197 LYS A N 1
ATOM 1574 C CA . LYS A 1 197 ? 37.686 -2.588 7.720 1.00 41.81 197 LYS A CA 1
ATOM 1575 C C . LYS A 1 197 ? 37.284 -1.116 7.890 1.00 41.81 197 LYS A C 1
ATOM 1577 O O . LYS A 1 197 ? 38.092 -0.364 8.427 1.00 41.81 197 LYS A O 1
ATOM 1582 N N . THR A 1 198 ? 36.084 -0.687 7.494 1.00 45.16 198 THR A N 1
ATOM 1583 C CA . THR A 1 198 ? 35.614 0.706 7.688 1.00 45.16 198 THR A CA 1
ATOM 1584 C C . THR A 1 198 ? 34.796 0.906 8.970 1.00 45.16 198 THR A C 1
ATOM 1586 O O . THR A 1 198 ? 34.417 2.029 9.292 1.00 45.16 198 THR A O 1
ATOM 1589 N N . VAL A 1 199 ? 34.538 -0.161 9.736 1.00 47.16 199 VAL A N 1
ATOM 1590 C CA . VAL A 1 199 ? 33.629 -0.149 10.902 1.00 47.16 199 VAL A CA 1
ATOM 1591 C C . VAL A 1 199 ? 34.283 0.406 12.176 1.00 47.16 199 VAL A C 1
ATOM 1593 O O . VAL A 1 199 ? 33.584 0.706 13.144 1.00 47.16 199 VAL A O 1
ATOM 1596 N N . ASN A 1 200 ? 35.602 0.599 12.192 1.00 43.47 200 ASN A N 1
ATOM 1597 C CA . ASN A 1 200 ? 36.310 0.883 13.437 1.00 43.47 200 ASN A CA 1
ATOM 1598 C C . ASN A 1 200 ? 36.238 2.320 13.966 1.00 43.47 200 ASN A C 1
ATOM 1600 O O . ASN A 1 200 ? 36.734 2.522 15.069 1.00 43.47 200 ASN A O 1
ATOM 1604 N N . GLU A 1 201 ? 35.611 3.300 13.297 1.00 45.84 201 GLU A N 1
ATOM 1605 C CA . GLU A 1 201 ? 35.699 4.681 13.819 1.00 45.84 201 GLU A CA 1
ATOM 1606 C C . GLU A 1 201 ? 34.420 5.509 13.970 1.00 45.84 201 GLU A C 1
ATOM 1608 O O . GLU A 1 201 ? 34.467 6.456 14.742 1.00 45.84 201 GLU A O 1
ATOM 1613 N N . THR A 1 202 ? 33.250 5.189 13.406 1.00 46.41 202 THR A N 1
ATOM 1614 C CA . THR A 1 202 ? 32.048 6.015 13.694 1.00 46.41 202 THR A CA 1
ATOM 1615 C C . THR A 1 202 ? 30.721 5.283 13.462 1.00 46.41 202 THR A C 1
ATOM 1617 O O . THR A 1 202 ? 29.963 5.585 12.543 1.00 46.41 202 THR A O 1
ATOM 1620 N N . LYS A 1 203 ? 30.339 4.372 14.369 1.00 47.41 203 LYS A N 1
ATOM 1621 C CA . LYS A 1 203 ? 28.913 4.017 14.557 1.00 47.41 203 LYS A CA 1
ATOM 1622 C C . LYS A 1 203 ? 28.182 5.146 15.292 1.00 47.41 203 LYS A C 1
ATOM 1624 O O . LYS A 1 203 ? 27.637 4.951 16.377 1.00 47.41 203 LYS A O 1
ATOM 1629 N N . GLN A 1 204 ? 28.193 6.348 14.723 1.00 48.81 204 GLN A N 1
ATOM 1630 C CA . GLN A 1 204 ? 27.339 7.422 15.204 1.00 48.81 204 GLN A CA 1
ATOM 1631 C C . GLN A 1 204 ? 26.009 7.314 14.465 1.00 48.81 204 GLN A C 1
ATOM 1633 O O . GLN A 1 204 ? 25.900 7.634 13.285 1.00 48.81 204 GLN A O 1
ATOM 1638 N N . TRP A 1 205 ? 25.001 6.800 15.167 1.00 48.22 205 TRP A N 1
ATOM 1639 C CA . TRP A 1 205 ? 23.624 6.797 14.698 1.00 48.22 205 TRP A CA 1
ATOM 1640 C C . TRP A 1 205 ? 23.193 8.249 14.510 1.00 48.22 205 TRP A C 1
ATOM 1642 O O . TRP A 1 205 ? 22.959 8.960 15.486 1.00 48.22 205 TRP A O 1
ATOM 1652 N N . SER A 1 206 ? 23.118 8.706 13.264 1.00 49.34 206 SER A N 1
ATOM 1653 C CA . SER A 1 206 ? 22.417 9.941 12.948 1.00 49.34 206 SER A CA 1
ATOM 1654 C C . SER A 1 206 ? 21.104 9.580 12.267 1.00 49.34 206 SER A C 1
ATOM 1656 O O . SER A 1 206 ? 21.066 8.831 11.289 1.00 49.34 206 SER A O 1
ATOM 1658 N N . LEU A 1 207 ? 20.005 10.096 12.815 1.00 49.84 207 LEU A N 1
ATOM 1659 C CA . LEU A 1 207 ? 18.769 10.256 12.061 1.00 49.84 207 LEU A CA 1
ATOM 1660 C C . LEU A 1 207 ? 19.045 11.377 11.059 1.00 49.84 207 LEU A C 1
ATOM 1662 O O . LEU A 1 207 ? 18.803 12.548 11.342 1.00 49.84 207 LEU A O 1
ATOM 1666 N N . SER A 1 208 ? 19.677 11.032 9.938 1.00 48.22 208 SER A N 1
ATOM 1667 C CA . SER A 1 208 ? 19.893 11.994 8.865 1.00 48.22 208 SER A CA 1
ATOM 1668 C C . SER A 1 208 ? 18.527 12.432 8.313 1.00 48.22 208 SER A C 1
ATOM 1670 O O . SER A 1 208 ? 17.575 11.649 8.297 1.00 48.22 208 SER A O 1
ATOM 1672 N N . GLN A 1 209 ? 18.405 13.690 7.878 1.00 50.84 209 GLN A N 1
ATOM 1673 C CA . GLN A 1 209 ? 17.180 14.210 7.249 1.00 50.84 209 GLN A CA 1
ATOM 1674 C C . GLN A 1 209 ? 16.933 13.638 5.833 1.00 50.84 209 GLN A C 1
ATOM 1676 O O . GLN A 1 209 ? 15.971 14.035 5.185 1.00 50.84 209 GLN A O 1
ATOM 1681 N N . GLY A 1 210 ? 17.781 12.725 5.341 1.00 58.66 210 GLY A N 1
ATOM 1682 C CA . GLY A 1 210 ? 17.649 12.105 4.021 1.00 58.66 210 GLY A CA 1
ATOM 1683 C C . GLY A 1 210 ? 16.884 10.776 4.020 1.00 58.66 210 GLY A C 1
ATOM 1684 O O . GLY A 1 210 ? 16.502 10.241 5.062 1.00 58.66 210 GLY A O 1
ATOM 1685 N N . ASN A 1 211 ? 16.724 10.200 2.824 1.00 60.03 211 ASN A N 1
ATOM 1686 C CA . ASN A 1 211 ? 16.170 8.851 2.624 1.00 60.03 211 ASN A CA 1
ATOM 1687 C C . ASN A 1 211 ? 17.101 7.729 3.110 1.00 60.03 211 ASN A C 1
ATOM 1689 O O . ASN A 1 211 ? 16.730 6.558 3.058 1.00 60.03 211 ASN A O 1
ATOM 1693 N N . ASP A 1 212 ? 18.279 8.088 3.610 1.00 65.94 212 ASP A N 1
ATOM 1694 C CA . ASP A 1 212 ? 19.333 7.171 3.993 1.00 65.94 212 ASP A CA 1
ATOM 1695 C C . ASP A 1 212 ? 19.561 7.192 5.510 1.00 65.94 212 ASP A C 1
ATOM 1697 O O . ASP A 1 212 ? 19.727 8.238 6.147 1.00 65.94 212 ASP A O 1
ATOM 1701 N N . MET A 1 213 ? 19.603 5.999 6.094 1.00 64.38 213 MET A N 1
ATOM 1702 C CA . MET A 1 213 ? 20.027 5.733 7.464 1.00 64.38 213 MET A CA 1
ATOM 1703 C C . MET A 1 213 ? 21.392 5.052 7.450 1.00 64.38 213 MET A C 1
ATOM 1705 O O . MET A 1 213 ? 21.826 4.520 6.428 1.00 64.38 213 MET A O 1
ATOM 1709 N N . LEU A 1 214 ? 22.071 5.074 8.600 1.00 66.38 214 LEU A N 1
ATOM 1710 C CA . LEU A 1 214 ? 23.407 4.495 8.752 1.00 66.38 214 LEU A CA 1
ATOM 1711 C C . LEU A 1 214 ? 24.356 4.989 7.645 1.00 66.38 214 LEU A C 1
ATOM 1713 O O . LEU A 1 214 ? 24.912 4.189 6.918 1.00 66.38 214 LEU A O 1
ATOM 1717 N N . ASN A 1 215 ? 24.512 6.302 7.459 1.00 65.44 215 ASN A N 1
ATOM 1718 C CA . ASN A 1 215 ? 25.449 6.869 6.472 1.00 65.44 215 ASN A CA 1
ATOM 1719 C C . ASN A 1 215 ? 25.282 6.350 5.022 1.00 65.44 215 ASN A C 1
ATOM 1721 O O . ASN A 1 215 ? 26.276 6.196 4.317 1.00 65.44 215 ASN A O 1
ATOM 1725 N N . GLY A 1 216 ? 24.056 6.070 4.564 1.00 63.75 216 GLY A N 1
ATOM 1726 C CA . GLY A 1 216 ? 23.827 5.553 3.203 1.00 63.75 216 GLY A CA 1
ATOM 1727 C C . GLY A 1 216 ? 23.748 4.033 3.103 1.00 63.75 216 GLY A C 1
ATOM 1728 O O . GLY A 1 216 ? 23.470 3.515 2.025 1.00 63.75 216 GLY A O 1
ATOM 1729 N N . PHE A 1 217 ? 23.966 3.306 4.204 1.00 69.25 217 PHE A N 1
ATOM 1730 C CA . PHE A 1 217 ? 23.931 1.842 4.196 1.00 69.25 217 PHE A CA 1
ATOM 1731 C C . PHE A 1 217 ? 22.517 1.260 4.192 1.00 69.25 217 PHE A C 1
ATOM 1733 O O . PHE A 1 217 ? 22.353 0.096 3.829 1.00 69.25 217 PHE A O 1
ATOM 1740 N N . CYS A 1 218 ? 21.508 2.041 4.586 1.00 73.38 218 CYS A N 1
ATOM 1741 C CA . CYS A 1 218 ? 20.128 1.572 4.666 1.00 73.38 218 CYS A CA 1
ATOM 1742 C C . CYS A 1 218 ? 19.179 2.600 4.067 1.00 73.38 218 CYS A C 1
ATOM 1744 O O . CYS A 1 218 ? 19.178 3.758 4.487 1.00 73.38 218 CYS A O 1
ATOM 1746 N N . ASN A 1 219 ? 18.301 2.170 3.163 1.00 80.62 219 ASN A N 1
ATOM 1747 C CA . ASN A 1 219 ? 17.187 3.011 2.758 1.00 80.62 219 ASN A CA 1
ATOM 1748 C C . ASN A 1 219 ? 16.164 3.067 3.902 1.00 80.62 219 ASN A C 1
ATOM 1750 O O . ASN A 1 219 ? 15.633 2.034 4.325 1.00 80.62 219 ASN A O 1
ATOM 1754 N N . LYS A 1 220 ? 15.893 4.272 4.406 1.00 77.56 220 LYS A N 1
ATOM 1755 C CA . LYS A 1 220 ? 14.990 4.530 5.533 1.00 77.56 220 LYS A CA 1
ATOM 1756 C C . LYS A 1 220 ? 13.597 3.963 5.279 1.00 77.56 220 LYS A C 1
ATOM 1758 O O . LYS A 1 220 ? 13.050 3.303 6.162 1.00 77.56 220 LYS A O 1
ATOM 1763 N N . HIS A 1 221 ? 13.034 4.221 4.099 1.00 78.75 221 HIS A N 1
ATOM 1764 C CA . HIS A 1 221 ? 11.657 3.857 3.784 1.00 78.75 221 HIS A CA 1
ATOM 1765 C C . HIS A 1 221 ? 11.501 2.339 3.676 1.00 78.75 221 HIS A C 1
ATOM 1767 O O . HIS A 1 221 ? 10.805 1.738 4.497 1.00 78.75 221 HIS A O 1
ATOM 1773 N N . MET A 1 222 ? 12.269 1.700 2.790 1.00 79.31 222 MET A N 1
ATOM 1774 C CA . MET A 1 222 ? 12.225 0.248 2.604 1.00 79.31 222 MET A CA 1
ATOM 1775 C C . MET A 1 222 ? 12.569 -0.522 3.879 1.00 79.31 222 MET A C 1
ATOM 1777 O O . MET A 1 222 ? 11.940 -1.535 4.185 1.00 79.31 222 MET A O 1
ATOM 1781 N N . THR A 1 223 ? 13.548 -0.045 4.655 1.00 75.81 223 THR A N 1
ATOM 1782 C CA . THR A 1 223 ? 13.913 -0.700 5.919 1.00 75.81 223 THR A CA 1
ATOM 1783 C C . THR A 1 223 ? 12.787 -0.566 6.945 1.00 75.81 223 THR A C 1
ATOM 1785 O O . THR A 1 223 ? 12.472 -1.536 7.630 1.00 75.81 223 THR A O 1
ATOM 1788 N N . SER A 1 224 ? 12.118 0.589 7.023 1.00 74.62 224 SER A N 1
ATOM 1789 C CA . SER A 1 224 ? 10.958 0.781 7.910 1.00 74.62 224 SER A CA 1
ATOM 1790 C C . SER A 1 224 ? 9.785 -0.120 7.514 1.00 74.62 224 SER A C 1
ATOM 1792 O O . SER A 1 224 ? 9.186 -0.768 8.374 1.00 74.62 224 SER A O 1
ATOM 1794 N N . VAL A 1 225 ? 9.514 -0.241 6.212 1.00 76.69 225 VAL A N 1
ATOM 1795 C CA . VAL A 1 225 ? 8.523 -1.173 5.654 1.00 76.69 225 VAL A CA 1
ATOM 1796 C C . VAL A 1 225 ? 8.863 -2.622 6.015 1.00 76.69 225 VAL A C 1
ATOM 1798 O O . VAL A 1 225 ? 7.996 -3.382 6.446 1.00 76.69 225 VAL A O 1
ATOM 1801 N N . ALA A 1 226 ? 10.131 -3.018 5.914 1.00 70.50 226 ALA A N 1
ATOM 1802 C CA . ALA A 1 226 ? 10.563 -4.355 6.303 1.00 70.50 226 ALA A CA 1
ATOM 1803 C C . ALA A 1 226 ? 10.466 -4.602 7.820 1.00 70.50 226 ALA A C 1
ATOM 1805 O O . ALA A 1 226 ? 10.178 -5.722 8.246 1.00 70.50 226 ALA A O 1
ATOM 1806 N N . LEU A 1 227 ? 10.647 -3.578 8.659 1.00 61.66 227 LEU A N 1
ATOM 1807 C CA . LEU A 1 227 ? 10.470 -3.701 10.110 1.00 61.66 227 LEU A CA 1
ATOM 1808 C C . LEU A 1 227 ? 9.013 -3.955 10.512 1.00 61.66 227 LEU A C 1
ATOM 1810 O O . LEU A 1 227 ? 8.783 -4.671 11.491 1.00 61.66 227 LEU A O 1
ATOM 1814 N N . LEU A 1 228 ? 8.036 -3.488 9.723 1.00 58.62 228 LEU A N 1
ATOM 1815 C CA . LEU A 1 228 ? 6.630 -3.876 9.901 1.00 58.62 228 LEU A CA 1
ATOM 1816 C C . LEU A 1 228 ? 6.446 -5.404 9.821 1.00 58.62 228 LEU A C 1
ATOM 1818 O O . LEU A 1 228 ? 5.590 -5.959 10.510 1.00 58.62 228 LEU A O 1
ATOM 1822 N N . LYS A 1 229 ? 7.299 -6.106 9.057 1.00 43.69 229 LYS A N 1
ATOM 1823 C CA . LYS A 1 229 ? 7.365 -7.576 9.014 1.00 43.69 229 LYS A CA 1
ATOM 1824 C C . LYS A 1 229 ? 8.120 -8.165 10.210 1.00 43.69 229 LYS A C 1
ATOM 1826 O O . LYS A 1 229 ? 7.729 -9.220 10.698 1.00 43.69 229 LYS A O 1
ATOM 1831 N N . VAL A 1 230 ? 9.173 -7.531 10.731 1.00 37.12 230 VAL A N 1
ATOM 1832 C CA . VAL A 1 230 ? 9.950 -8.087 11.867 1.00 37.12 230 VAL A CA 1
ATOM 1833 C C . VAL A 1 230 ? 9.141 -8.114 13.168 1.00 37.12 230 VAL A C 1
ATOM 1835 O O . VAL A 1 230 ? 9.290 -9.047 13.956 1.00 37.12 230 VAL A O 1
ATOM 1838 N N . TRP A 1 231 ? 8.183 -7.204 13.345 1.00 29.56 231 TRP A N 1
ATOM 1839 C CA . TRP A 1 231 ? 7.212 -7.290 14.446 1.00 29.56 231 TRP A CA 1
ATOM 1840 C C . TRP A 1 231 ? 6.272 -8.513 14.364 1.00 29.56 231 TRP A C 1
ATOM 1842 O O . TRP A 1 231 ? 5.606 -8.839 15.343 1.00 29.56 231 TRP A O 1
ATOM 1852 N N . SER A 1 232 ? 6.252 -9.230 13.231 1.00 36.31 232 SER A N 1
ATOM 1853 C CA . SER A 1 232 ? 5.526 -10.498 13.034 1.00 36.31 232 SER A CA 1
ATOM 1854 C C . SER A 1 232 ? 6.389 -11.761 13.220 1.00 36.31 232 SER A C 1
ATOM 1856 O O . SER A 1 232 ? 5.877 -12.873 13.134 1.00 36.31 232 SER A O 1
ATOM 1858 N N . GLY A 1 233 ? 7.699 -11.614 13.460 1.00 29.67 233 GLY A N 1
ATOM 1859 C CA . GLY A 1 233 ? 8.672 -12.713 13.380 1.00 29.67 233 GLY A CA 1
ATOM 1860 C C . GLY A 1 233 ? 9.085 -13.374 14.698 1.00 29.67 233 GLY A C 1
ATOM 1861 O O . GLY A 1 233 ? 9.868 -14.320 14.660 1.00 29.67 233 GLY A O 1
ATOM 1862 N N . TYR A 1 234 ? 8.591 -12.914 15.850 1.00 31.06 234 TYR A N 1
ATOM 1863 C CA . TYR A 1 234 ? 8.921 -13.502 17.158 1.00 31.06 234 TYR A CA 1
ATOM 1864 C C . TYR A 1 234 ? 7.833 -14.481 17.636 1.00 31.06 234 TYR A C 1
ATOM 1866 O O . TYR A 1 234 ? 7.367 -14.396 18.764 1.00 31.06 234 TYR A O 1
ATOM 1874 N N . ASP A 1 235 ? 7.397 -15.401 16.769 1.00 38.03 235 ASP A N 1
ATOM 1875 C CA . ASP A 1 235 ? 6.581 -16.554 17.169 1.00 38.03 235 ASP A CA 1
ATOM 1876 C C . ASP A 1 235 ? 6.971 -17.809 16.364 1.00 38.03 235 ASP A C 1
ATOM 1878 O O . ASP A 1 235 ? 6.920 -17.839 15.130 1.00 38.03 235 ASP A O 1
ATOM 1882 N N . ASP A 1 236 ? 7.342 -18.876 17.075 1.00 38.50 236 ASP A N 1
ATOM 1883 C CA . ASP A 1 236 ? 7.605 -20.209 16.522 1.00 38.50 236 ASP A CA 1
ATOM 1884 C C . ASP A 1 236 ? 6.326 -20.886 15.970 1.00 38.50 236 ASP A C 1
ATOM 1886 O O . ASP A 1 236 ? 6.407 -21.920 15.298 1.00 38.50 236 ASP A O 1
ATOM 1890 N N . GLY A 1 237 ? 5.143 -20.286 16.170 1.00 37.41 237 GLY A N 1
ATOM 1891 C CA . GLY A 1 237 ? 3.862 -20.744 15.619 1.00 37.41 237 GLY A CA 1
ATOM 1892 C C . GLY A 1 237 ? 3.719 -20.616 14.094 1.00 37.41 237 GLY A C 1
ATOM 1893 O O . GLY A 1 237 ? 3.165 -21.512 13.450 1.00 37.41 237 GLY A O 1
ATOM 1894 N N . VAL A 1 238 ? 4.274 -19.567 13.471 1.00 40.94 238 VAL A N 1
ATOM 1895 C CA . VAL A 1 238 ? 4.137 -19.329 12.013 1.00 40.94 238 VAL A CA 1
ATOM 1896 C C . VAL A 1 238 ? 4.942 -20.345 11.194 1.00 40.94 238 VAL A C 1
ATOM 1898 O O . VAL A 1 238 ? 4.516 -20.756 10.109 1.00 40.94 238 VAL A O 1
ATOM 1901 N N . LYS A 1 239 ? 6.058 -20.848 11.742 1.00 34.88 239 LYS A N 1
ATOM 1902 C CA . LYS A 1 239 ? 6.827 -21.960 11.150 1.00 34.88 239 LYS A CA 1
ATOM 1903 C C . LYS A 1 239 ? 6.029 -23.259 11.068 1.00 34.88 239 LYS A C 1
ATOM 1905 O O . LYS A 1 239 ? 6.381 -24.104 10.254 1.00 34.88 239 LYS A O 1
ATOM 1910 N N . ARG A 1 240 ? 4.997 -23.441 11.900 1.00 35.09 240 ARG A N 1
ATOM 1911 C CA . ARG A 1 240 ? 4.165 -24.653 11.911 1.00 35.09 240 ARG A CA 1
ATOM 1912 C C . ARG A 1 240 ? 3.099 -24.600 10.818 1.00 35.09 240 ARG A C 1
ATOM 1914 O O . ARG A 1 240 ? 2.973 -25.537 10.042 1.00 35.09 240 ARG A O 1
ATOM 1921 N N . GLN A 1 241 ? 2.436 -23.453 10.684 1.00 34.41 241 GLN A N 1
ATOM 1922 C CA . GLN A 1 241 ? 1.364 -23.253 9.705 1.00 34.41 241 GLN A CA 1
ATOM 1923 C C . GLN A 1 241 ? 1.882 -23.177 8.259 1.00 34.41 241 GLN A C 1
ATOM 1925 O O . GLN A 1 241 ? 1.238 -23.662 7.334 1.00 34.41 241 GLN A O 1
ATOM 1930 N N . SER A 1 242 ? 3.082 -22.622 8.060 1.00 33.31 242 SER A N 1
ATOM 1931 C CA . SER A 1 242 ? 3.760 -22.609 6.755 1.00 33.31 242 SER A CA 1
ATOM 1932 C C . SER A 1 242 ? 4.322 -23.979 6.347 1.00 33.31 242 SER A C 1
ATOM 1934 O O . SER A 1 242 ? 4.381 -24.268 5.155 1.00 33.31 242 SER A O 1
ATOM 1936 N N . ARG A 1 243 ? 4.679 -24.847 7.308 1.00 30.72 243 ARG A N 1
ATOM 1937 C CA . ARG A 1 243 ? 5.092 -26.235 7.034 1.00 30.72 243 ARG A CA 1
ATOM 1938 C C . ARG A 1 243 ? 3.905 -27.109 6.624 1.00 30.72 243 ARG A C 1
ATOM 1940 O O . ARG A 1 243 ? 3.998 -27.809 5.627 1.00 30.72 243 ARG A O 1
ATOM 1947 N N . GLU A 1 244 ? 2.765 -26.970 7.301 1.00 31.48 244 GLU A N 1
ATOM 1948 C CA . GLU A 1 244 ? 1.523 -27.679 6.946 1.00 31.48 244 GLU A CA 1
ATOM 1949 C C . GLU A 1 244 ? 0.968 -27.277 5.564 1.00 31.48 244 GLU A C 1
ATOM 1951 O O . GLU A 1 244 ? 0.346 -28.094 4.890 1.00 31.48 244 GLU A O 1
ATOM 1956 N N . LEU A 1 245 ? 1.215 -26.041 5.114 1.00 34.12 245 LEU A N 1
ATOM 1957 C CA . LEU A 1 245 ? 0.850 -25.562 3.773 1.00 34.12 245 LEU A CA 1
ATOM 1958 C C . LEU A 1 245 ? 1.771 -26.086 2.659 1.00 34.12 245 LEU A C 1
ATOM 1960 O O . LEU A 1 245 ? 1.321 -26.212 1.525 1.00 34.12 245 LEU A O 1
ATOM 1964 N N . LEU A 1 246 ? 3.038 -26.381 2.964 1.00 33.91 246 LEU A N 1
ATOM 1965 C CA . LEU A 1 246 ? 4.005 -26.924 1.999 1.00 33.91 246 LEU A CA 1
ATOM 1966 C C . LEU A 1 246 ? 3.979 -28.456 1.920 1.00 33.91 246 LEU A C 1
ATOM 1968 O O . LEU A 1 246 ? 4.445 -29.010 0.935 1.00 33.91 246 LEU A O 1
ATOM 1972 N N . GLU A 1 247 ? 3.443 -29.133 2.936 1.00 30.16 247 GLU A N 1
ATOM 1973 C CA . GLU A 1 247 ? 3.292 -30.596 2.956 1.00 30.16 247 GLU A CA 1
ATOM 1974 C C . GLU A 1 247 ? 1.959 -31.076 2.345 1.00 30.16 247 GLU A C 1
ATOM 1976 O O . GLU A 1 247 ? 1.792 -32.270 2.113 1.00 30.16 247 GLU A O 1
ATOM 1981 N N . ASN A 1 248 ? 1.023 -30.161 2.058 1.00 32.78 248 ASN A N 1
ATOM 1982 C CA . ASN A 1 248 ? -0.298 -30.458 1.480 1.00 32.78 248 ASN A CA 1
ATOM 1983 C C . ASN A 1 248 ? -0.534 -29.823 0.089 1.00 32.78 248 ASN A C 1
ATOM 1985 O O . ASN A 1 248 ? -1.680 -29.741 -0.362 1.00 32.78 248 ASN A O 1
ATOM 1989 N N . LEU A 1 249 ? 0.537 -29.379 -0.577 1.00 32.66 249 LEU A N 1
ATOM 1990 C CA . LEU A 1 249 ? 0.585 -28.986 -1.993 1.00 32.66 249 LEU A CA 1
ATOM 1991 C C . LEU A 1 249 ? 1.580 -29.887 -2.729 1.00 32.66 249 LEU A C 1
ATOM 1993 O O . LEU A 1 249 ? 1.308 -30.192 -3.910 1.00 32.66 249 LEU A O 1
#

Radius of gyration: 19.0 Å; chains: 1; bounding box: 57×47×52 Å

Sequence (249 aa):
MSLWVPFEKFNLELLKRTTIYDRHQLENMYGQWTTYANSIANVLMMVPSPDESDSCVGHLEHQPIFQSTLTNKAKCNVPANCKMYLEAGSGFGYALLHRILLFVNSKYGRNCAMFSEKEDKYLTDKLCFMAYNENQYIALSDFAVPDLFGESIALCGLLGHAHFLTNFWVKSIMMHQKVDGCFMADVSKSNEDFNEKTVNETKQWSLSQGNDMLNGFCNKHMTSVALLKVWSGYDDGVKRQSRELLENL

Foldseek 3Di:
DDPQQDFDAADVVLVVVADQDDLVRLCVVQNDPVSNVVVLVPQVPWVPRPVNLVQQLVLLQPAAQDDDDPPFFAERPTDPSLVVLLVPTDQDHPSLLSSLVSLVCQCRVRRHHPPGPVVSLVSNSVSLSSLVSRLSNCVVVVVLALLSNLSSLLSNVSVNHCVSVDPVSVVSNCCQAAPVGAGDRDSVLSPPDDPVVVPPDDPDFDPDPDLATPVNNHRVRSSVSVVSVVSVVPDPVVVVVVVVVVVVD